Protein AF-A0A948DCI9-F1 (afdb_monomer)

Mean predicted aligned error: 12.14 Å

pLDDT: mean 86.59, std 13.11, range [45.22, 97.94]

Foldseek 3Di:
DDPVVVVVVVVVVVVVVVVVVVPPPPPDPWDWAFQVRQLVVLLVVVVVVVDDSVVSNVVSNVQLVVQQVVLVVLLVVLVVLLVVLVVLLVPPDPPQPLSVVLVVLSVVLVVLSVVLNPDRSRGFWTWDDDPDPDRIHIHGHPVNVVSSVSSVVSSVSSVCSVPPPRDVVSDPPDDCCVPVVVVVVVVVLVVLVVVLVVLQVVLVVQCVVCPPPPVSNVVSVVSNVVSVVSVVVSVVVVVVVCVVVVPPPVVPD

Radius of gyration: 27.31 Å; Cα contacts (8 Å, |Δi|>4): 177; chains: 1; bounding box: 64×35×67 Å

Solvent-accessible surface area (backbone atoms only — not comparable to full-atom values): 13967 Å² total; per-residue (Å²): 136,57,75,71,56,54,56,54,50,52,54,54,52,54,52,50,54,54,50,57,58,65,69,73,56,86,80,71,88,82,62,76,19,40,54,69,52,36,32,54,50,47,25,52,55,35,42,77,74,69,43,54,75,63,64,23,42,57,52,24,51,51,45,47,52,52,40,36,52,50,48,53,48,49,49,51,53,52,50,56,52,48,54,54,48,50,52,56,52,66,67,43,58,89,85,42,76,61,39,58,58,29,50,56,32,42,57,54,17,48,55,31,43,52,55,40,63,68,56,58,52,56,55,30,27,26,74,50,73,58,94,83,83,58,76,68,45,56,42,72,21,74,66,54,54,53,33,48,51,51,22,53,52,30,46,50,52,24,51,48,52,73,70,47,76,76,58,97,80,69,64,71,93,58,63,62,68,73,64,46,50,60,54,54,50,54,52,51,50,55,55,49,52,52,52,44,51,52,47,45,52,53,24,52,54,44,44,67,70,25,73,96,36,70,69,48,38,52,51,20,52,50,49,44,51,53,40,52,52,53,50,50,51,53,51,51,53,50,51,50,52,48,53,61,67,70,47,65,71,77,79,81,113

Structure (mmCIF, N/CA/C/O backbone):
data_AF-A0A948DCI9-F1
#
_entry.id   AF-A0A948DCI9-F1
#
loop_
_atom_site.group_PDB
_atom_site.id
_atom_site.type_symbol
_atom_site.label_atom_id
_atom_site.label_alt_id
_atom_site.label_comp_id
_atom_site.label_asym_id
_atom_site.label_entity_id
_atom_site.label_seq_id
_atom_site.pdbx_PDB_ins_code
_atom_site.Cartn_x
_atom_site.Cartn_y
_atom_site.Cartn_z
_atom_site.occupancy
_atom_site.B_iso_or_equiv
_atom_site.auth_seq_id
_atom_site.auth_comp_id
_atom_site.auth_asym_id
_atom_site.auth_atom_id
_atom_site.pdbx_PDB_model_num
ATOM 1 N N . MET A 1 1 ? 18.498 16.560 21.655 1.00 59.44 1 MET A N 1
ATOM 2 C CA . MET A 1 1 ? 17.812 16.903 20.391 1.00 59.44 1 MET A CA 1
ATOM 3 C C . MET A 1 1 ? 16.322 16.969 20.686 1.00 59.44 1 MET A C 1
ATOM 5 O O . MET A 1 1 ? 15.816 16.040 21.300 1.00 59.44 1 MET A O 1
ATOM 9 N N . THR A 1 2 ? 15.643 18.079 20.396 1.00 87.75 2 THR A N 1
ATOM 10 C CA . THR A 1 2 ? 14.227 18.251 20.780 1.00 87.75 2 THR A CA 1
ATOM 11 C C . THR A 1 2 ? 13.288 17.743 19.681 1.00 87.75 2 THR A C 1
ATOM 13 O O . THR A 1 2 ? 13.638 17.778 18.502 1.00 87.75 2 THR A O 1
ATOM 16 N N . ILE A 1 3 ? 12.071 17.314 20.039 1.00 69.25 3 ILE A N 1
ATOM 17 C CA . ILE A 1 3 ? 11.038 16.828 19.092 1.00 69.25 3 ILE A CA 1
ATOM 18 C C . ILE A 1 3 ? 10.786 17.845 17.960 1.00 69.25 3 ILE A C 1
ATOM 20 O O . ILE A 1 3 ? 10.576 17.482 16.803 1.00 69.25 3 ILE A O 1
ATOM 24 N N . LYS A 1 4 ? 10.897 19.142 18.270 1.00 76.38 4 LYS A N 1
ATOM 25 C CA . LYS A 1 4 ? 10.739 20.238 17.306 1.00 76.38 4 LYS A CA 1
ATOM 26 C C . LYS A 1 4 ? 11.838 20.258 16.230 1.00 76.38 4 LYS A C 1
ATOM 28 O O . LYS A 1 4 ? 11.554 20.606 15.088 1.00 76.38 4 LYS A O 1
ATOM 33 N N . GLN A 1 5 ? 13.068 19.863 16.570 1.00 71.88 5 GLN A N 1
ATOM 34 C CA . GLN A 1 5 ? 14.190 19.798 15.624 1.00 71.88 5 GLN A CA 1
ATOM 35 C C . GLN A 1 5 ? 14.062 18.613 14.661 1.00 71.88 5 GLN A C 1
ATOM 37 O O . GLN A 1 5 ? 14.343 18.767 13.476 1.00 71.88 5 GLN A O 1
ATOM 42 N N . ILE A 1 6 ? 13.575 17.465 15.143 1.00 71.50 6 ILE A N 1
ATOM 43 C CA . ILE A 1 6 ? 13.370 16.260 14.322 1.00 71.50 6 ILE A CA 1
ATOM 44 C C . ILE A 1 6 ? 12.279 16.502 13.269 1.00 71.50 6 ILE A C 1
ATOM 46 O O . ILE A 1 6 ? 12.474 16.205 12.094 1.00 71.50 6 ILE A O 1
ATOM 50 N N . ASN A 1 7 ? 11.164 17.127 13.658 1.00 79.75 7 ASN A N 1
ATOM 51 C CA . ASN A 1 7 ? 10.056 17.402 12.739 1.00 79.75 7 ASN A CA 1
ATOM 52 C C . ASN A 1 7 ? 10.439 18.433 11.653 1.00 79.75 7 ASN A C 1
ATOM 54 O O . ASN A 1 7 ? 10.074 18.302 10.487 1.00 79.75 7 ASN A O 1
ATOM 58 N N . HIS A 1 8 ? 11.245 19.441 12.008 1.00 84.06 8 HIS A N 1
ATOM 59 C CA . HIS A 1 8 ? 11.760 20.406 11.033 1.00 84.06 8 HIS A CA 1
ATOM 60 C C . HIS A 1 8 ? 12.748 19.767 10.041 1.00 84.06 8 HIS A C 1
ATOM 62 O O . HIS A 1 8 ? 12.732 20.099 8.856 1.00 84.06 8 HIS A O 1
ATOM 68 N N . TRP A 1 9 ? 13.579 18.834 10.511 1.00 88.75 9 TRP A N 1
ATOM 69 C CA . TRP A 1 9 ? 14.521 18.098 9.667 1.00 88.75 9 TRP A CA 1
ATOM 70 C C . TRP A 1 9 ? 13.803 17.149 8.691 1.00 88.75 9 TRP A C 1
ATOM 72 O O . TRP A 1 9 ? 14.089 17.183 7.496 1.00 88.75 9 TRP A O 1
ATOM 82 N N . LEU A 1 10 ? 12.791 16.409 9.162 1.00 75.94 10 LEU A N 1
ATOM 83 C CA . LEU A 1 10 ? 11.950 15.537 8.327 1.00 75.94 10 LEU A CA 1
ATOM 84 C C . LEU A 1 10 ? 11.237 16.302 7.206 1.00 75.94 10 LEU A C 1
ATOM 86 O O . LEU A 1 10 ? 11.272 15.875 6.055 1.00 75.94 10 LEU A O 1
ATOM 90 N N . LYS A 1 11 ? 10.651 17.469 7.511 1.00 86.31 11 LYS A N 1
ATOM 91 C CA . LYS A 1 11 ? 9.987 18.304 6.495 1.00 86.31 11 LYS A CA 1
ATOM 92 C C . LYS A 1 11 ? 10.944 18.773 5.399 1.00 86.31 11 LYS A C 1
ATOM 94 O O . LYS A 1 11 ? 10.564 18.801 4.235 1.00 86.31 11 LYS A O 1
ATOM 99 N N . ARG A 1 12 ? 12.187 19.119 5.752 1.00 80.50 12 ARG A N 1
ATOM 100 C CA . ARG A 1 12 ? 13.194 19.552 4.772 1.00 80.50 12 ARG A CA 1
ATOM 101 C C . ARG A 1 12 ? 13.674 18.409 3.881 1.00 80.50 12 ARG A C 1
ATOM 103 O O . ARG A 1 12 ? 13.880 18.649 2.697 1.00 80.50 12 ARG A O 1
ATOM 110 N N . MET A 1 13 ? 13.811 17.193 4.415 1.00 80.75 13 MET A N 1
ATOM 111 C CA . MET A 1 13 ? 14.145 16.024 3.594 1.00 80.75 13 MET A CA 1
ATOM 112 C C . MET A 1 13 ? 13.018 15.665 2.623 1.00 80.75 13 MET A C 1
ATOM 114 O O . MET A 1 13 ? 13.285 15.515 1.437 1.00 80.75 13 MET A O 1
ATOM 118 N N . LEU A 1 14 ? 11.765 15.617 3.087 1.00 74.12 14 LEU A N 1
ATOM 119 C CA . LEU A 1 14 ? 10.607 15.337 2.227 1.00 74.12 14 LEU A CA 1
ATOM 120 C C . LEU A 1 14 ? 10.459 16.363 1.092 1.00 74.12 14 LEU A C 1
ATOM 122 O O . LEU A 1 14 ? 10.299 15.973 -0.059 1.00 74.12 14 LEU A O 1
ATOM 126 N N . SER A 1 15 ? 10.594 17.666 1.373 1.00 75.06 15 SER A N 1
ATOM 127 C CA . SER A 1 15 ? 10.543 18.688 0.315 1.00 75.06 15 SER A CA 1
ATOM 128 C C . SER A 1 15 ? 11.711 18.602 -0.670 1.00 75.06 15 SER A C 1
ATOM 130 O O . SER A 1 15 ? 11.519 18.901 -1.843 1.00 75.06 15 SER A O 1
ATOM 132 N N . ALA A 1 16 ? 12.905 18.203 -0.220 1.00 69.19 16 ALA A N 1
ATOM 133 C CA . ALA A 1 16 ? 14.059 18.040 -1.102 1.00 69.19 16 ALA A CA 1
ATOM 134 C C . ALA A 1 16 ? 13.897 16.836 -2.038 1.00 69.19 16 ALA A C 1
ATOM 136 O O . ALA A 1 16 ? 14.208 16.956 -3.218 1.00 69.19 16 ALA A O 1
ATOM 137 N N . VAL A 1 17 ? 13.362 15.716 -1.540 1.00 69.75 17 VAL A N 1
ATOM 138 C CA . VAL A 1 17 ? 13.064 14.537 -2.368 1.00 69.75 17 VAL A CA 1
ATOM 139 C C . VAL A 1 17 ? 12.039 14.897 -3.446 1.00 69.75 17 VAL A C 1
ATOM 141 O O . VAL A 1 17 ? 12.313 14.690 -4.619 1.00 69.75 17 VAL A O 1
ATOM 144 N N . ILE A 1 18 ? 10.938 15.563 -3.078 1.00 71.00 18 ILE A N 1
ATOM 145 C CA . ILE A 1 18 ? 9.884 15.975 -4.024 1.00 71.00 18 ILE A CA 1
ATOM 146 C C . ILE A 1 18 ? 10.408 16.967 -5.084 1.00 71.00 18 ILE A C 1
ATOM 148 O O . ILE A 1 18 ? 10.061 16.864 -6.258 1.00 71.00 18 ILE A O 1
ATOM 152 N N . LEU A 1 19 ? 11.269 17.919 -4.702 1.00 52.50 19 LEU A N 1
ATOM 153 C CA . LEU A 1 19 ? 11.852 18.891 -5.641 1.00 52.50 19 LEU A CA 1
ATOM 154 C C . LEU A 1 19 ? 12.853 18.259 -6.613 1.00 52.50 19 LEU A C 1
ATOM 156 O O . LEU A 1 19 ? 12.900 18.663 -7.772 1.00 52.50 19 LEU A O 1
ATOM 160 N N . VAL A 1 20 ? 13.642 17.280 -6.166 1.00 51.25 20 VAL A N 1
ATOM 161 C CA . VAL A 1 20 ? 14.571 16.557 -7.047 1.00 51.25 20 VAL A CA 1
ATOM 162 C C . VAL A 1 20 ? 13.799 15.689 -8.043 1.00 51.25 20 VAL A C 1
ATOM 164 O O . VAL A 1 20 ? 14.158 15.671 -9.218 1.00 51.25 20 VAL A O 1
ATOM 167 N N . SER A 1 21 ? 12.695 15.067 -7.617 1.00 51.19 21 SER A N 1
ATOM 168 C CA . SER A 1 21 ? 11.789 14.333 -8.508 1.00 51.19 21 SER A CA 1
ATOM 169 C C . SER A 1 21 ? 11.159 15.237 -9.575 1.00 51.19 21 SER A C 1
ATOM 171 O O . SER A 1 21 ? 11.110 14.865 -10.738 1.00 51.19 21 SER A O 1
ATOM 173 N N . LEU A 1 22 ? 10.732 16.455 -9.222 1.00 47.62 22 LEU A N 1
ATOM 174 C CA . LEU A 1 22 ? 10.017 17.353 -10.145 1.00 47.62 22 LEU A CA 1
ATOM 175 C C . LEU A 1 22 ? 10.912 18.090 -11.158 1.00 47.62 22 LEU A C 1
ATOM 177 O O . LEU A 1 22 ? 10.418 18.526 -12.195 1.00 47.62 22 LEU A O 1
ATOM 181 N N . VAL A 1 23 ? 12.209 18.265 -10.879 1.00 46.97 23 VAL A N 1
ATOM 182 C CA . VAL A 1 23 ? 13.110 19.068 -11.735 1.00 46.97 23 VAL A CA 1
ATOM 183 C C . VAL A 1 23 ? 13.807 18.236 -12.822 1.00 46.97 23 VAL A C 1
ATOM 185 O O . VAL A 1 23 ? 14.225 18.799 -13.831 1.00 46.97 23 VAL A O 1
ATOM 188 N N . ILE A 1 24 ? 13.906 16.912 -12.667 1.00 47.56 24 ILE A N 1
ATOM 189 C CA . ILE A 1 24 ? 14.580 16.036 -13.647 1.00 47.56 24 ILE A CA 1
ATOM 190 C C . ILE A 1 24 ? 13.629 15.568 -14.768 1.00 47.56 24 ILE A C 1
ATOM 192 O O . ILE A 1 24 ? 14.083 15.257 -15.864 1.00 47.56 24 ILE A O 1
ATOM 196 N N . ILE A 1 25 ? 12.314 15.577 -14.540 1.00 49.28 25 ILE A N 1
ATOM 197 C CA . ILE A 1 25 ? 11.335 14.916 -15.420 1.00 49.28 25 ILE A CA 1
ATOM 198 C C . ILE A 1 25 ? 10.868 15.725 -16.663 1.00 49.28 25 ILE A C 1
ATOM 200 O O . ILE A 1 25 ? 10.509 15.094 -17.657 1.00 49.28 25 ILE A O 1
ATOM 204 N N . PRO A 1 26 ? 10.884 17.075 -16.752 1.00 48.12 26 PRO A N 1
ATOM 205 C CA . PRO A 1 26 ? 10.028 17.743 -17.734 1.00 48.12 26 PRO A CA 1
ATOM 206 C C . PRO A 1 26 ? 10.698 17.994 -19.097 1.00 48.12 26 PRO A C 1
ATOM 208 O O . PRO A 1 26 ? 10.627 19.117 -19.580 1.00 48.12 26 PRO A O 1
ATOM 211 N N . TYR A 1 27 ? 11.339 16.998 -19.726 1.00 45.25 27 TYR A N 1
ATOM 212 C CA . TYR A 1 27 ? 11.754 17.082 -21.147 1.00 45.25 27 TYR A CA 1
ATOM 213 C C . TYR A 1 27 ? 11.799 15.737 -21.900 1.00 45.25 27 TYR A C 1
ATOM 215 O O . TYR A 1 27 ? 12.416 15.661 -22.962 1.00 45.25 27 TYR A O 1
ATOM 223 N N . MET A 1 28 ? 11.138 14.681 -21.417 1.00 47.34 28 MET A N 1
ATOM 224 C CA . MET A 1 28 ? 10.909 13.489 -22.243 1.00 47.34 28 MET A CA 1
ATOM 225 C C . MET A 1 28 ? 9.550 13.628 -22.929 1.00 47.34 28 MET A C 1
ATOM 227 O O . MET A 1 28 ? 8.520 13.724 -22.273 1.00 47.34 28 MET A O 1
ATOM 231 N N . GLN A 1 29 ? 9.546 13.727 -24.261 1.00 47.59 29 GLN A N 1
ATOM 232 C CA . GLN A 1 29 ? 8.316 13.535 -25.028 1.00 47.59 29 GLN A CA 1
ATOM 233 C C . GLN A 1 29 ? 7.991 12.041 -24.983 1.00 47.59 29 GLN A C 1
ATOM 235 O O . GLN A 1 29 ? 8.565 11.263 -25.741 1.00 47.59 29 GLN A O 1
ATOM 240 N N . VAL A 1 30 ? 7.128 11.679 -24.036 1.00 52.56 30 VAL A N 1
ATOM 241 C CA . VAL A 1 30 ? 6.615 10.326 -23.805 1.00 52.56 30 VAL A CA 1
ATOM 242 C C . VAL A 1 30 ? 5.639 9.983 -24.924 1.00 52.56 30 VAL A C 1
ATOM 244 O O . VAL A 1 30 ? 4.712 10.741 -25.220 1.00 52.56 30 VAL A O 1
ATOM 247 N N . PHE A 1 31 ? 5.868 8.855 -25.579 1.00 58.75 31 PHE A N 1
ATOM 248 C CA . PHE A 1 31 ? 4.954 8.287 -26.560 1.00 58.75 31 PHE A CA 1
ATOM 249 C C . PHE A 1 31 ? 4.577 6.903 -26.036 1.00 58.75 31 PHE A C 1
ATOM 251 O O . PHE A 1 31 ? 5.467 6.118 -25.746 1.00 58.75 31 PHE A O 1
ATOM 258 N N . ALA A 1 32 ? 3.286 6.607 -25.901 1.00 65.94 32 ALA A N 1
ATOM 259 C CA . ALA A 1 32 ? 2.849 5.267 -25.520 1.00 65.94 32 ALA A CA 1
ATOM 260 C C . ALA A 1 32 ? 3.136 4.279 -26.662 1.00 65.94 32 ALA A C 1
ATOM 262 O O . ALA A 1 32 ? 2.848 4.582 -27.829 1.00 65.94 32 ALA A O 1
ATOM 263 N N . PHE A 1 33 ? 3.695 3.116 -26.329 1.00 76.25 33 PHE A N 1
ATOM 264 C CA . PHE A 1 33 ? 3.931 2.019 -27.262 1.00 76.25 33 PHE A CA 1
ATOM 265 C C . PHE A 1 33 ? 3.153 0.777 -26.848 1.00 76.25 33 PHE A C 1
ATOM 267 O O . PHE A 1 33 ? 2.961 0.505 -25.665 1.00 76.25 33 PHE A O 1
ATOM 274 N N . ASP A 1 34 ? 2.747 0.010 -27.856 1.00 87.38 34 ASP A N 1
ATOM 275 C CA . ASP A 1 34 ? 2.407 -1.390 -27.657 1.00 87.38 34 ASP A CA 1
ATOM 276 C C . ASP A 1 34 ? 3.674 -2.216 -27.368 1.00 87.38 34 ASP A C 1
ATOM 278 O O . ASP A 1 34 ? 4.805 -1.761 -27.581 1.00 87.38 34 ASP A O 1
ATOM 282 N N . ARG A 1 35 ? 3.483 -3.448 -26.889 1.00 92.25 35 ARG A N 1
ATOM 283 C CA . ARG A 1 35 ? 4.546 -4.422 -26.603 1.00 92.25 35 ARG A CA 1
ATOM 284 C C . ARG A 1 35 ? 5.588 -4.505 -27.721 1.00 92.25 35 ARG A C 1
ATOM 286 O O . ARG A 1 35 ? 6.781 -4.332 -27.473 1.00 92.25 35 ARG A O 1
ATOM 293 N N . ASP A 1 36 ? 5.145 -4.701 -28.962 1.00 92.62 36 ASP A N 1
ATOM 294 C CA . ASP A 1 36 ? 6.034 -4.818 -30.124 1.00 92.62 36 ASP A CA 1
ATOM 295 C C . ASP A 1 36 ? 6.800 -3.511 -30.399 1.00 92.62 36 ASP A C 1
ATOM 297 O O . ASP A 1 36 ? 7.994 -3.530 -30.725 1.00 92.62 36 ASP A O 1
ATOM 301 N N . GLY A 1 37 ? 6.147 -2.359 -30.234 1.00 89.56 37 GLY A N 1
ATOM 302 C CA . GLY A 1 37 ? 6.751 -1.039 -30.361 1.00 89.56 37 GLY A CA 1
ATOM 303 C C . GLY A 1 37 ? 7.815 -0.767 -29.298 1.00 89.56 37 GLY A C 1
ATOM 304 O O . GLY A 1 37 ? 8.893 -0.260 -29.635 1.00 89.56 37 GLY A O 1
ATOM 305 N N . ALA A 1 38 ? 7.557 -1.149 -28.044 1.00 88.94 38 ALA A N 1
ATOM 306 C CA . ALA A 1 38 ? 8.508 -1.036 -26.941 1.00 88.94 38 ALA A CA 1
ATOM 307 C C . ALA A 1 38 ? 9.743 -1.921 -27.183 1.00 88.94 38 ALA A C 1
ATOM 309 O O . ALA A 1 38 ? 10.874 -1.422 -27.145 1.00 88.94 38 ALA A O 1
ATOM 310 N N . ILE A 1 39 ? 9.538 -3.193 -27.557 1.00 92.69 39 ILE A N 1
ATOM 311 C CA . ILE A 1 39 ? 10.621 -4.126 -27.915 1.00 92.69 39 ILE A CA 1
ATOM 312 C C . ILE A 1 39 ? 11.452 -3.554 -29.069 1.00 92.69 39 ILE A C 1
ATOM 314 O O . ILE A 1 39 ? 12.681 -3.480 -28.983 1.00 92.69 39 ILE A O 1
ATOM 318 N N . SER A 1 40 ? 10.801 -3.101 -30.147 1.00 93.31 40 SER A N 1
ATOM 319 C CA . SER A 1 40 ? 11.497 -2.581 -31.327 1.00 93.31 40 SER A CA 1
ATOM 320 C C . SER A 1 40 ? 12.347 -1.350 -31.007 1.00 93.31 40 SER A C 1
ATOM 322 O O . SER A 1 40 ? 13.459 -1.223 -31.528 1.00 93.31 40 SER A O 1
ATOM 324 N N . ARG A 1 41 ? 11.849 -0.430 -30.174 1.00 89.75 41 ARG A N 1
ATOM 325 C CA . ARG A 1 41 ? 12.598 0.771 -29.778 1.00 89.75 41 ARG A CA 1
ATOM 326 C C . ARG A 1 41 ? 13.764 0.446 -28.868 1.00 89.75 41 ARG A C 1
ATOM 328 O O . ARG A 1 41 ? 14.862 0.959 -29.084 1.00 89.75 41 ARG A O 1
ATOM 335 N N . MET A 1 42 ? 13.549 -0.415 -27.880 1.00 92.50 42 MET A N 1
ATOM 336 C CA . MET A 1 42 ? 14.612 -0.802 -26.966 1.00 92.50 42 MET A CA 1
ATOM 337 C C . MET A 1 42 ? 15.728 -1.553 -27.693 1.00 92.50 42 MET A C 1
ATOM 339 O O . MET A 1 42 ? 16.901 -1.218 -27.527 1.00 92.50 42 MET A O 1
ATOM 343 N N . LYS A 1 43 ? 15.367 -2.475 -28.592 1.00 94.50 43 LYS A N 1
ATOM 344 C CA . LYS A 1 43 ? 16.313 -3.154 -29.482 1.00 94.50 43 LYS A CA 1
ATOM 345 C C . LYS A 1 43 ? 17.138 -2.159 -30.301 1.00 94.50 43 LYS A C 1
ATOM 347 O O . LYS A 1 43 ? 18.356 -2.309 -30.373 1.00 94.50 43 LYS A O 1
ATOM 352 N N . SER A 1 44 ? 16.503 -1.134 -30.880 1.00 92.12 44 SER A N 1
ATOM 353 C CA . SER A 1 44 ? 17.206 -0.079 -31.628 1.00 92.12 44 SER A CA 1
ATOM 354 C C . SER A 1 44 ? 18.238 0.643 -30.756 1.00 92.12 44 SER A C 1
ATOM 356 O O . SER A 1 44 ? 19.395 0.758 -31.152 1.00 92.12 44 SER A O 1
ATOM 358 N N . HIS A 1 45 ? 17.861 1.065 -29.543 1.00 89.38 45 HIS A N 1
ATOM 359 C CA . HIS A 1 45 ? 18.788 1.728 -28.618 1.00 89.38 45 HIS A CA 1
ATOM 360 C C . HIS A 1 45 ? 19.957 0.825 -28.196 1.00 89.38 45 HIS A C 1
ATOM 362 O O . HIS A 1 45 ? 21.096 1.278 -28.129 1.00 89.38 45 HIS A O 1
ATOM 368 N N . LEU A 1 46 ? 19.716 -0.460 -27.933 1.00 91.69 46 LEU A N 1
ATOM 369 C CA . LEU A 1 46 ? 20.779 -1.399 -27.553 1.00 91.69 46 LEU A CA 1
ATOM 370 C C . LEU A 1 46 ? 21.768 -1.641 -28.700 1.00 91.69 46 LEU A C 1
ATOM 372 O O . LEU A 1 46 ? 22.979 -1.695 -28.479 1.00 91.69 46 LEU A O 1
ATOM 376 N N . GLN A 1 47 ? 21.273 -1.718 -29.935 1.00 93.19 47 GLN A N 1
ATOM 377 C CA . GLN A 1 47 ? 22.122 -1.820 -31.123 1.00 93.19 47 GLN A CA 1
ATOM 378 C C . GLN A 1 47 ? 22.981 -0.564 -31.328 1.00 93.19 47 GLN A C 1
ATOM 380 O O . GLN A 1 47 ? 24.151 -0.681 -31.692 1.00 93.19 47 GLN A O 1
ATOM 385 N N . GLU A 1 48 ? 22.456 0.630 -31.033 1.00 91.00 48 GLU A N 1
ATOM 386 C CA . GLU A 1 48 ? 23.243 1.876 -31.026 1.00 91.00 48 GLU A CA 1
ATOM 387 C C . GLU A 1 48 ? 24.361 1.862 -29.969 1.00 91.00 48 GLU A C 1
ATOM 389 O O . GLU A 1 48 ? 25.425 2.446 -30.181 1.00 91.00 48 GLU A O 1
ATOM 394 N N . LEU A 1 49 ? 24.160 1.137 -28.864 1.00 90.62 49 LEU A N 1
ATOM 395 C CA . LEU A 1 49 ? 25.175 0.885 -27.835 1.00 90.62 49 LEU A CA 1
ATOM 396 C C . LEU A 1 49 ? 26.151 -0.251 -28.201 1.00 90.62 49 LEU A C 1
ATOM 398 O O . LEU A 1 49 ? 27.046 -0.564 -27.415 1.00 90.62 49 LEU A O 1
ATOM 402 N N . GLY A 1 50 ? 26.014 -0.853 -29.386 1.00 94.06 50 GLY A N 1
ATOM 403 C CA . GLY A 1 50 ? 26.918 -1.878 -29.910 1.00 94.06 50 GLY A CA 1
ATOM 404 C C . GLY A 1 50 ? 26.586 -3.314 -29.501 1.00 94.06 50 GLY A C 1
ATOM 405 O O . GLY A 1 50 ? 27.446 -4.184 -29.639 1.00 94.06 50 GLY A O 1
ATOM 406 N N . TRP A 1 51 ? 25.379 -3.573 -28.993 1.00 95.50 51 TRP A N 1
ATOM 407 C CA . TRP A 1 51 ? 24.926 -4.933 -28.689 1.00 95.50 51 TRP A CA 1
ATOM 408 C C . TRP A 1 51 ? 24.625 -5.727 -29.965 1.00 95.50 51 TRP A C 1
ATOM 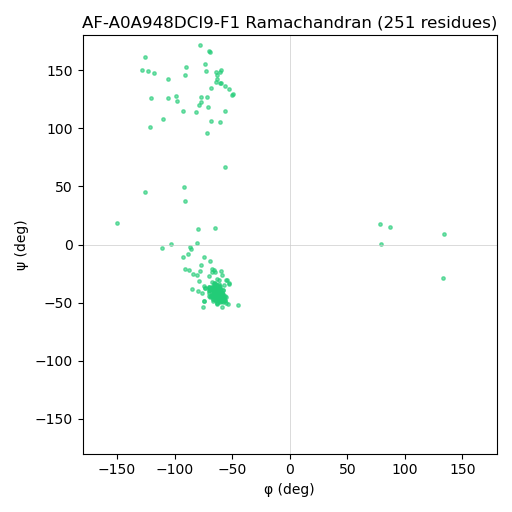410 O O . TRP A 1 51 ? 24.188 -5.162 -30.973 1.00 95.50 51 TRP A O 1
ATOM 420 N N . ASP A 1 52 ? 24.831 -7.048 -29.913 1.00 96.56 52 ASP A N 1
ATOM 421 C CA . ASP A 1 52 ? 24.412 -7.938 -30.997 1.00 96.56 52 ASP A CA 1
ATOM 422 C C . ASP A 1 52 ? 22.884 -7.939 -31.143 1.00 96.56 52 ASP A C 1
ATOM 424 O O . ASP A 1 52 ? 22.139 -7.772 -30.179 1.00 96.56 52 ASP A O 1
ATOM 428 N N . SER A 1 53 ? 22.404 -8.126 -32.373 1.00 93.44 53 SER A N 1
ATOM 429 C CA . SER A 1 53 ? 20.976 -8.063 -32.676 1.00 93.44 53 SER A CA 1
ATOM 430 C C . SER A 1 53 ? 20.120 -9.109 -31.957 1.00 93.44 53 SER A C 1
ATOM 432 O O . SER A 1 53 ? 18.951 -8.811 -31.706 1.00 93.44 53 SER A O 1
ATOM 434 N N . GLY A 1 54 ? 20.675 -10.292 -31.661 1.00 94.94 54 GLY A N 1
ATOM 435 C CA . GLY A 1 54 ? 20.002 -11.345 -30.901 1.00 94.94 54 GLY A CA 1
ATOM 436 C C . GLY A 1 54 ? 19.954 -11.002 -29.418 1.00 94.94 54 GLY A C 1
ATOM 437 O O . GLY A 1 54 ? 18.870 -10.882 -28.859 1.00 94.94 54 GLY A O 1
ATOM 438 N N . ASP A 1 55 ? 21.111 -10.705 -28.822 1.00 94.50 55 ASP A N 1
ATOM 439 C CA . ASP A 1 55 ? 21.216 -10.342 -27.400 1.00 94.50 55 ASP A CA 1
ATOM 440 C C . ASP A 1 55 ? 20.364 -9.106 -27.052 1.00 94.50 55 ASP A C 1
ATOM 442 O O . ASP A 1 55 ? 19.720 -9.054 -26.005 1.00 94.50 55 ASP A O 1
ATOM 446 N N . ALA A 1 56 ? 20.326 -8.110 -27.945 1.00 92.31 56 ALA A N 1
ATOM 447 C CA . ALA A 1 56 ? 19.495 -6.918 -27.788 1.00 92.31 56 ALA A CA 1
ATOM 448 C C . ALA A 1 56 ? 17.993 -7.233 -27.825 1.00 92.31 56 ALA A C 1
ATOM 450 O O . ALA A 1 56 ? 17.216 -6.556 -27.159 1.00 92.31 56 ALA A O 1
ATOM 451 N N . GLN A 1 57 ? 17.580 -8.226 -28.618 1.00 94.75 57 GLN A N 1
ATOM 452 C CA . GLN A 1 57 ? 16.186 -8.651 -28.693 1.00 94.75 57 GLN A CA 1
ATOM 453 C C . GLN A 1 57 ? 15.782 -9.442 -27.448 1.00 94.75 57 GLN A C 1
ATOM 455 O O . GLN A 1 57 ? 14.777 -9.097 -26.837 1.00 94.75 57 GLN A O 1
ATOM 460 N N . ASP A 1 58 ? 16.583 -10.425 -27.038 1.00 95.50 58 ASP A N 1
ATOM 461 C CA . ASP A 1 58 ? 16.299 -11.253 -25.860 1.00 95.50 58 ASP A CA 1
ATOM 462 C C . ASP A 1 58 ? 16.220 -10.397 -24.585 1.00 95.50 58 ASP A C 1
ATOM 464 O O . ASP A 1 58 ? 15.316 -10.562 -23.760 1.00 95.50 58 ASP A O 1
ATOM 468 N N . TYR A 1 59 ? 17.137 -9.432 -24.439 1.00 93.88 59 TYR A N 1
ATOM 469 C CA . TYR A 1 59 ? 17.077 -8.459 -23.349 1.00 93.88 59 TYR A CA 1
ATOM 470 C C . TYR A 1 59 ? 15.820 -7.591 -23.444 1.00 93.88 59 TYR A C 1
ATOM 472 O O . TYR A 1 59 ? 15.165 -7.350 -22.431 1.00 93.88 59 TYR A O 1
ATOM 480 N N . ALA A 1 60 ? 15.472 -7.138 -24.655 1.00 93.06 60 ALA A N 1
ATOM 481 C CA . ALA A 1 60 ? 14.316 -6.281 -24.847 1.00 93.06 60 ALA A CA 1
ATOM 482 C C . ALA A 1 60 ? 12.996 -6.961 -24.472 1.00 93.06 60 ALA A C 1
ATOM 484 O O . ALA A 1 60 ? 12.195 -6.378 -23.748 1.00 93.06 60 ALA A O 1
ATOM 485 N N . GLU A 1 61 ? 12.807 -8.198 -24.928 1.00 94.62 61 GLU A N 1
ATOM 486 C CA . GLU A 1 61 ? 11.647 -9.027 -24.597 1.00 94.62 61 GLU A CA 1
ATOM 487 C C . GLU A 1 61 ? 11.572 -9.294 -23.090 1.00 94.62 61 GLU A C 1
ATOM 489 O O . GLU A 1 61 ? 10.528 -9.074 -22.483 1.00 94.62 61 GLU A O 1
ATOM 494 N N . THR A 1 62 ? 12.693 -9.674 -22.464 1.00 95.50 62 THR A N 1
ATOM 495 C CA . THR A 1 62 ? 12.741 -9.965 -21.021 1.00 95.50 62 THR A CA 1
ATOM 496 C C . THR A 1 62 ? 12.337 -8.761 -20.172 1.00 95.50 62 THR A C 1
ATOM 498 O O . THR A 1 62 ? 11.576 -8.900 -19.218 1.00 95.50 62 THR A O 1
ATOM 501 N N . GLU A 1 63 ? 12.859 -7.577 -20.484 1.00 94.44 63 GLU A N 1
ATOM 502 C CA . GLU A 1 63 ? 12.565 -6.368 -19.711 1.00 94.44 63 GLU A CA 1
ATOM 503 C C . GLU A 1 63 ? 11.115 -5.906 -19.916 1.00 94.44 63 GLU A C 1
ATOM 505 O O . GLU A 1 63 ? 10.456 -5.535 -18.949 1.00 94.44 63 GLU A O 1
ATOM 510 N N . VAL A 1 64 ? 10.587 -5.989 -21.144 1.00 94.62 64 VAL A N 1
ATOM 511 C CA . VAL A 1 64 ? 9.171 -5.700 -21.422 1.00 94.62 64 VAL A CA 1
ATOM 512 C C . VAL A 1 64 ? 8.252 -6.652 -20.653 1.00 94.62 64 VAL A C 1
ATOM 514 O O . VAL A 1 64 ? 7.334 -6.190 -19.978 1.00 94.62 64 VAL A O 1
ATOM 517 N N . ASP A 1 65 ? 8.525 -7.957 -20.692 1.00 95.06 65 ASP A N 1
ATOM 518 C CA . ASP A 1 65 ? 7.721 -8.965 -19.995 1.00 95.06 65 ASP A CA 1
ATOM 519 C C . ASP A 1 65 ? 7.780 -8.783 -18.466 1.00 95.06 65 ASP A C 1
ATOM 521 O O . ASP A 1 65 ? 6.757 -8.902 -17.788 1.00 95.06 65 ASP A O 1
ATOM 525 N N . ASN A 1 66 ? 8.945 -8.426 -17.909 1.00 94.88 66 ASN A N 1
ATOM 526 C CA . ASN A 1 66 ? 9.072 -8.092 -16.487 1.00 94.88 66 ASN A CA 1
ATOM 527 C C . ASN A 1 66 ? 8.212 -6.875 -16.111 1.00 94.88 66 ASN A C 1
ATOM 529 O O . ASN A 1 66 ? 7.543 -6.895 -15.076 1.00 94.88 66 ASN A O 1
ATOM 533 N N . THR A 1 67 ? 8.215 -5.822 -16.933 1.00 93.31 67 THR A N 1
ATOM 534 C CA . THR A 1 67 ? 7.419 -4.615 -16.673 1.00 93.31 67 THR A CA 1
ATOM 535 C C . THR A 1 67 ? 5.922 -4.895 -16.776 1.00 93.31 67 THR A C 1
ATOM 537 O O . THR A 1 67 ? 5.177 -4.486 -15.885 1.00 93.31 67 THR A O 1
ATOM 540 N N . ILE A 1 68 ? 5.483 -5.662 -17.778 1.00 94.31 68 ILE A N 1
ATOM 541 C CA . ILE A 1 68 ? 4.094 -6.140 -17.885 1.00 94.31 68 ILE A CA 1
ATOM 542 C C . ILE A 1 68 ? 3.704 -6.916 -16.623 1.00 94.31 68 ILE A C 1
ATOM 544 O O . ILE A 1 68 ? 2.697 -6.598 -15.993 1.00 94.31 68 ILE A O 1
ATOM 548 N N . GLN A 1 69 ? 4.540 -7.861 -16.178 1.00 95.06 69 GLN A N 1
ATOM 549 C CA . GLN A 1 69 ? 4.275 -8.639 -14.967 1.00 95.06 69 GLN A CA 1
ATOM 550 C C . GLN A 1 69 ? 4.165 -7.753 -13.713 1.00 95.06 69 GLN A C 1
ATOM 552 O O . GLN A 1 69 ? 3.341 -8.012 -12.833 1.00 95.06 69 GLN A O 1
ATOM 557 N N . MET A 1 70 ? 4.981 -6.700 -13.606 1.00 93.25 70 MET A N 1
ATOM 558 C CA . MET A 1 70 ? 4.879 -5.729 -12.512 1.00 93.25 70 MET A CA 1
ATOM 559 C C . MET A 1 70 ? 3.562 -4.944 -12.558 1.00 93.25 70 MET A C 1
ATOM 561 O O . MET A 1 70 ? 2.942 -4.737 -11.515 1.00 93.25 70 MET A O 1
ATOM 565 N N . MET A 1 71 ? 3.122 -4.526 -13.747 1.00 94.06 71 MET A N 1
ATOM 566 C CA . MET A 1 71 ? 1.861 -3.803 -13.948 1.00 94.06 71 MET A CA 1
ATOM 567 C C . MET A 1 71 ? 0.644 -4.680 -13.625 1.00 94.06 71 MET A C 1
ATOM 569 O O . MET A 1 71 ? -0.237 -4.245 -12.883 1.00 94.06 71 MET A O 1
ATOM 573 N N . GLU A 1 72 ? 0.626 -5.928 -14.099 1.00 94.81 72 GLU A N 1
ATOM 574 C CA . GLU A 1 72 ? -0.391 -6.925 -13.734 1.00 94.81 72 GLU A CA 1
ATOM 575 C C . GLU A 1 72 ? -0.411 -7.177 -12.219 1.00 94.81 72 GLU A C 1
ATOM 577 O O . GLU A 1 72 ? -1.475 -7.250 -11.601 1.00 94.81 72 GLU A O 1
ATOM 582 N N . GLY A 1 73 ? 0.772 -7.259 -11.599 1.00 94.44 73 GLY A N 1
ATOM 583 C CA . GLY A 1 73 ? 0.920 -7.375 -10.151 1.00 94.44 73 GLY A CA 1
ATOM 584 C C . GLY A 1 73 ? 0.305 -6.194 -9.393 1.00 94.44 73 GLY A C 1
ATOM 585 O O . GLY A 1 73 ? -0.415 -6.412 -8.420 1.00 94.44 73 GLY A O 1
ATOM 586 N N . SER A 1 74 ? 0.528 -4.959 -9.859 1.00 95.31 74 SER A N 1
ATOM 587 C CA . SER A 1 74 ? -0.088 -3.756 -9.274 1.00 95.31 74 SER A CA 1
ATOM 588 C C . SER A 1 74 ? -1.616 -3.762 -9.423 1.00 95.31 74 SER A C 1
ATOM 590 O O . SER A 1 74 ? -2.335 -3.497 -8.456 1.00 95.31 74 SER A O 1
ATOM 592 N N . GLN A 1 75 ? -2.143 -4.147 -10.593 1.00 96.25 75 GLN A N 1
ATOM 593 C CA . GLN A 1 75 ? -3.590 -4.300 -10.798 1.00 96.25 75 GLN A CA 1
ATOM 594 C C . GLN A 1 75 ? -4.211 -5.317 -9.835 1.00 96.25 75 GLN A C 1
ATOM 596 O O . GLN A 1 75 ? -5.268 -5.039 -9.265 1.00 96.25 75 GLN A O 1
ATOM 601 N N . ALA A 1 76 ? -3.553 -6.460 -9.619 1.00 95.38 76 ALA A N 1
ATOM 602 C CA . ALA A 1 76 ? -4.001 -7.470 -8.664 1.00 95.38 76 ALA A CA 1
ATOM 603 C C . ALA A 1 76 ? -3.953 -6.961 -7.211 1.00 95.38 76 ALA A C 1
ATOM 605 O O . ALA A 1 76 ? -4.923 -7.125 -6.476 1.00 95.38 76 ALA A O 1
ATOM 606 N N . GLU A 1 77 ? -2.871 -6.287 -6.804 1.00 95.75 77 GLU A N 1
ATOM 607 C CA . GLU A 1 77 ? -2.740 -5.731 -5.448 1.00 95.75 77 GLU A CA 1
ATOM 608 C C . GLU A 1 77 ? -3.810 -4.667 -5.151 1.00 95.75 77 GLU A C 1
ATOM 610 O O . GLU A 1 77 ? -4.368 -4.621 -4.048 1.00 95.75 77 GLU A O 1
ATOM 615 N N . ILE A 1 78 ? -4.125 -3.814 -6.130 1.00 95.31 78 ILE A N 1
ATOM 616 C CA . ILE A 1 78 ? -5.173 -2.795 -6.000 1.00 95.31 78 ILE A CA 1
ATOM 617 C C . ILE A 1 78 ? -6.563 -3.437 -5.890 1.00 95.31 78 ILE A C 1
ATOM 619 O O . ILE A 1 78 ? -7.370 -2.973 -5.081 1.00 95.31 78 ILE A O 1
ATOM 623 N N . ASP A 1 79 ? -6.836 -4.505 -6.642 1.00 96.31 79 ASP A N 1
ATOM 624 C CA . ASP A 1 79 ? -8.090 -5.266 -6.5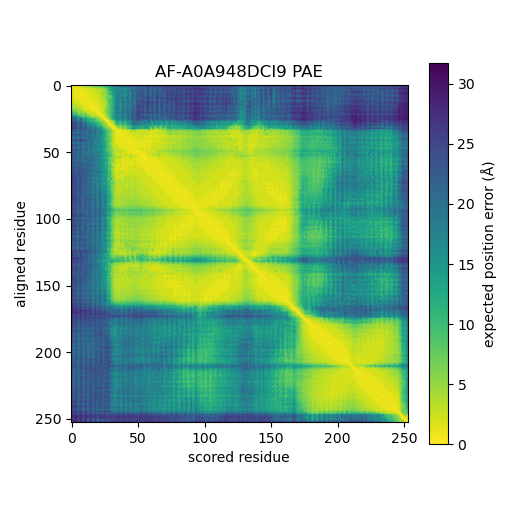56 1.00 96.31 79 ASP A CA 1
ATOM 625 C C . ASP A 1 79 ? -8.255 -5.924 -5.176 1.00 96.31 79 ASP A C 1
ATOM 627 O O . ASP A 1 79 ? -9.250 -5.687 -4.491 1.00 96.31 79 ASP A O 1
ATOM 631 N N . ASP A 1 80 ? -7.227 -6.634 -4.702 1.00 95.00 80 ASP A N 1
ATOM 632 C CA . ASP A 1 80 ? -7.214 -7.263 -3.374 1.00 95.00 80 ASP A CA 1
ATOM 633 C C . ASP A 1 80 ? -7.392 -6.223 -2.249 1.00 95.00 80 ASP A C 1
ATOM 635 O O . ASP A 1 80 ? -8.094 -6.443 -1.254 1.00 95.00 80 ASP A O 1
ATOM 639 N N . THR A 1 81 ? -6.765 -5.051 -2.397 1.00 94.75 81 THR A N 1
ATOM 640 C CA . THR A 1 81 ? -6.896 -3.944 -1.440 1.00 94.75 81 THR A CA 1
ATOM 641 C C . THR A 1 81 ? -8.313 -3.372 -1.432 1.00 94.75 81 THR A C 1
ATOM 643 O O . THR A 1 81 ? -8.833 -3.037 -0.360 1.00 94.75 81 THR A O 1
ATOM 646 N N . TYR A 1 82 ? -8.946 -3.257 -2.602 1.00 96.94 82 TYR A N 1
ATOM 647 C CA . TYR A 1 82 ? -10.333 -2.824 -2.722 1.00 96.94 82 TYR A CA 1
ATOM 648 C C . TYR A 1 82 ? -11.284 -3.810 -2.026 1.00 96.94 82 TYR A C 1
ATOM 650 O O . TYR A 1 82 ? -12.091 -3.377 -1.199 1.00 96.94 82 TYR A O 1
ATOM 658 N N . ASP A 1 83 ? -11.130 -5.114 -2.261 1.00 96.75 83 ASP A N 1
ATOM 659 C CA . ASP A 1 83 ? -11.944 -6.160 -1.626 1.00 96.75 83 ASP A CA 1
ATOM 660 C C . ASP A 1 83 ? -11.829 -6.111 -0.091 1.00 96.75 83 ASP A C 1
ATOM 662 O O . ASP A 1 83 ? -12.828 -6.142 0.638 1.00 96.75 83 ASP A O 1
ATOM 666 N N . ALA A 1 84 ? -10.609 -5.928 0.426 1.00 94.75 84 ALA A N 1
ATOM 667 C CA . ALA A 1 84 ? -10.376 -5.760 1.858 1.00 94.75 84 ALA A CA 1
ATOM 668 C C . ALA A 1 84 ? -11.033 -4.483 2.426 1.00 94.75 84 ALA A C 1
ATOM 670 O O . ALA A 1 84 ? -11.481 -4.458 3.580 1.00 94.75 84 ALA A O 1
ATOM 671 N N . LEU A 1 85 ? -11.091 -3.394 1.651 1.00 96.00 85 LEU A N 1
ATOM 672 C CA . LEU A 1 85 ? -11.800 -2.173 2.046 1.00 96.00 85 LEU A CA 1
ATOM 673 C C . LEU A 1 85 ? -13.315 -2.377 2.046 1.00 96.00 85 LEU A C 1
ATOM 675 O O . LEU A 1 85 ? -13.973 -1.936 2.991 1.00 96.00 85 LEU A O 1
ATOM 679 N N . GLU A 1 86 ? -13.859 -3.062 1.046 1.00 97.75 86 GLU A N 1
ATOM 680 C CA . GLU A 1 86 ? -15.278 -3.401 0.977 1.00 97.75 86 GLU A CA 1
ATOM 681 C C . GLU A 1 86 ? -15.712 -4.240 2.187 1.00 97.75 86 GLU A C 1
ATOM 683 O O . GLU A 1 86 ? -16.699 -3.900 2.849 1.00 97.75 86 GLU A O 1
ATOM 688 N N . GLU A 1 87 ? -14.943 -5.270 2.557 1.00 96.25 87 GLU A N 1
ATOM 689 C CA . GLU A 1 87 ? -15.212 -6.078 3.753 1.00 96.25 87 GLU A CA 1
ATOM 690 C C . GLU A 1 87 ? -15.261 -5.203 5.016 1.00 96.25 87 GLU A C 1
ATOM 692 O O . GLU A 1 87 ? -16.202 -5.283 5.816 1.00 96.25 87 GLU A O 1
ATOM 697 N N . ARG A 1 88 ? -14.288 -4.296 5.175 1.00 95.00 88 ARG A N 1
ATOM 698 C CA . ARG A 1 88 ? -14.221 -3.375 6.320 1.00 95.00 88 ARG A CA 1
ATOM 699 C C . ARG A 1 88 ? -15.406 -2.415 6.370 1.00 95.00 88 ARG A C 1
ATOM 701 O O . ARG A 1 88 ? -15.918 -2.164 7.461 1.00 95.00 88 ARG A O 1
ATOM 708 N N . VAL A 1 89 ? -15.841 -1.873 5.231 1.00 96.62 89 VAL A N 1
ATOM 709 C CA . VAL A 1 89 ? -17.019 -0.990 5.144 1.00 96.62 89 VAL A CA 1
ATOM 710 C C . VAL A 1 89 ? -18.296 -1.760 5.484 1.00 96.62 89 VAL A C 1
ATOM 712 O O . VAL A 1 89 ? -19.139 -1.276 6.245 1.00 96.62 89 VAL A O 1
ATOM 715 N N . ASN A 1 90 ? -18.424 -2.988 4.984 1.00 96.00 90 ASN A N 1
ATOM 716 C CA . ASN A 1 90 ? -19.582 -3.837 5.239 1.00 96.00 90 ASN A CA 1
ATOM 717 C C . ASN A 1 90 ? -19.684 -4.277 6.706 1.00 96.00 90 ASN A C 1
ATOM 719 O O . ASN A 1 90 ? -20.800 -4.355 7.232 1.00 96.00 90 ASN A O 1
ATOM 723 N N . ALA A 1 91 ? -18.544 -4.460 7.381 1.00 94.38 91 ALA A N 1
ATOM 724 C CA . ALA A 1 91 ? -18.457 -4.780 8.805 1.00 94.38 91 ALA A CA 1
ATOM 725 C C . ALA A 1 91 ? -18.879 -3.630 9.745 1.00 94.38 91 ALA A C 1
ATOM 727 O O . ALA A 1 91 ? -19.119 -3.869 10.931 1.00 94.38 91 ALA A O 1
ATOM 728 N N . ILE A 1 92 ? -18.998 -2.388 9.255 1.00 90.88 92 ILE A N 1
ATOM 729 C CA . ILE A 1 92 ? -19.518 -1.269 10.057 1.00 90.88 92 ILE A CA 1
ATOM 730 C C . ILE A 1 92 ? -20.984 -1.539 10.420 1.00 90.88 92 ILE A C 1
ATOM 732 O O . ILE A 1 92 ? -21.778 -1.998 9.588 1.00 90.88 92 ILE A O 1
ATOM 736 N N . ASN A 1 93 ? -21.363 -1.213 11.660 1.00 91.19 93 ASN A N 1
ATOM 737 C CA . ASN A 1 93 ? -22.747 -1.299 12.120 1.00 91.19 93 ASN A CA 1
ATOM 738 C C . ASN A 1 93 ? -23.678 -0.532 11.164 1.00 91.19 93 ASN A C 1
ATOM 740 O O . ASN A 1 93 ? -23.388 0.596 10.775 1.00 91.19 93 ASN A O 1
ATOM 744 N N . PHE A 1 94 ? -24.805 -1.143 10.791 1.00 88.88 94 PHE A N 1
ATOM 745 C CA . PHE A 1 94 ? -25.788 -0.545 9.884 1.00 88.88 94 PHE A CA 1
ATOM 746 C C . PHE A 1 94 ? -26.296 0.827 10.358 1.00 88.88 94 PHE A C 1
ATOM 748 O O . PHE A 1 94 ? -26.600 1.678 9.531 1.00 88.88 94 PHE A O 1
ATOM 755 N N . ASN A 1 95 ? -26.339 1.053 11.673 1.00 87.06 95 ASN A N 1
ATOM 756 C CA . ASN A 1 95 ? -26.804 2.310 12.259 1.00 87.06 95 ASN A CA 1
ATOM 757 C C . ASN A 1 95 ? -25.705 3.381 12.392 1.00 87.06 95 ASN A C 1
ATOM 759 O O . ASN A 1 95 ? -25.990 4.471 12.882 1.00 87.06 95 ASN A O 1
ATOM 763 N N . ASP A 1 96 ? -24.457 3.087 12.014 1.00 87.12 96 ASP A N 1
ATOM 764 C CA . ASP A 1 96 ? -23.375 4.072 12.082 1.00 87.12 96 ASP A CA 1
ATOM 765 C C . ASP A 1 96 ? -23.496 5.063 10.907 1.00 87.12 96 ASP A C 1
ATOM 767 O O . ASP A 1 96 ? -23.455 4.635 9.746 1.00 87.12 96 ASP A O 1
ATOM 771 N N . PRO A 1 97 ? -23.602 6.383 11.157 1.00 87.75 97 PRO A N 1
ATOM 772 C CA . PRO A 1 97 ? -23.697 7.380 10.091 1.00 87.75 97 PRO A CA 1
ATOM 773 C C . PRO A 1 97 ? -22.489 7.356 9.141 1.00 87.75 97 PRO A C 1
ATOM 775 O O . PRO A 1 97 ? -22.626 7.681 7.961 1.00 87.75 97 PRO A O 1
ATOM 778 N N . LYS A 1 98 ? -21.314 6.902 9.601 1.00 91.81 98 LYS A N 1
ATOM 779 C CA . LYS A 1 98 ? -20.123 6.757 8.753 1.00 91.81 98 LYS A CA 1
ATOM 780 C C . LYS A 1 98 ? -20.261 5.670 7.707 1.00 91.81 98 LYS A C 1
ATOM 782 O O . LYS A 1 98 ? -19.544 5.726 6.714 1.00 91.81 98 LYS A O 1
ATOM 787 N N . LYS A 1 99 ? -21.134 4.679 7.913 1.00 94.50 99 LYS A N 1
ATOM 788 C CA . LYS A 1 99 ? -21.309 3.597 6.942 1.00 94.50 99 LYS A CA 1
ATOM 789 C C . LYS A 1 99 ? -21.758 4.155 5.599 1.00 94.50 99 LYS A C 1
ATOM 791 O O . LYS A 1 99 ? -21.215 3.763 4.575 1.00 94.50 99 LYS A O 1
ATOM 796 N N . GLN A 1 100 ? -22.691 5.107 5.604 1.00 94.44 100 GLN A N 1
ATOM 797 C CA . GLN A 1 100 ? -23.175 5.716 4.369 1.00 94.44 100 GLN A CA 1
ATOM 798 C C . GLN A 1 100 ? -22.091 6.556 3.685 1.00 94.44 100 GLN A C 1
ATOM 800 O O . GLN A 1 100 ? -21.910 6.437 2.475 1.00 94.44 100 GLN A O 1
ATOM 805 N N . ASP A 1 101 ? -21.344 7.356 4.453 1.00 94.88 101 ASP A N 1
ATOM 806 C CA . ASP A 1 101 ? -20.212 8.130 3.929 1.00 94.88 101 ASP A CA 1
ATOM 807 C C . ASP A 1 101 ? -19.155 7.187 3.319 1.00 94.88 101 ASP A C 1
ATOM 809 O O . ASP A 1 101 ? -18.698 7.401 2.199 1.00 94.88 101 ASP A O 1
ATOM 813 N N . ALA A 1 102 ? -18.828 6.090 4.007 1.00 96.25 102 ALA A N 1
ATOM 814 C CA . ALA A 1 102 ? -17.855 5.109 3.542 1.00 96.25 102 ALA A CA 1
ATOM 815 C C . ALA A 1 102 ? -18.332 4.349 2.295 1.00 96.25 102 ALA A C 1
ATOM 817 O O . ALA A 1 102 ? -17.534 4.126 1.393 1.00 96.25 102 ALA A O 1
ATOM 818 N N . LEU A 1 103 ? -19.621 4.000 2.205 1.00 97.56 103 LEU A N 1
ATOM 819 C CA . LEU A 1 103 ? -20.214 3.374 1.017 1.00 97.56 103 LEU A CA 1
ATOM 820 C C . LEU A 1 103 ? -20.178 4.303 -0.205 1.00 97.56 103 LEU A C 1
ATOM 822 O O . LEU A 1 103 ? -19.927 3.846 -1.317 1.00 97.56 103 LEU A O 1
ATOM 826 N N . ASN A 1 104 ? -20.403 5.606 -0.016 1.00 97.19 104 ASN A N 1
ATOM 827 C CA . ASN A 1 104 ? -20.325 6.579 -1.109 1.00 97.19 104 ASN A CA 1
ATOM 828 C C . ASN A 1 104 ? -18.893 6.687 -1.665 1.00 97.19 104 ASN A C 1
ATOM 830 O O . ASN A 1 104 ? -18.696 6.679 -2.883 1.00 97.19 104 ASN A O 1
ATOM 834 N N . GLU A 1 105 ? -17.896 6.745 -0.778 1.00 97.62 105 GLU A N 1
ATOM 835 C CA . GLU A 1 105 ? -16.483 6.742 -1.174 1.00 97.62 105 GLU A CA 1
ATOM 836 C C . GLU A 1 105 ? -16.083 5.393 -1.798 1.00 97.62 105 GLU A C 1
ATOM 838 O O . GLU A 1 105 ? -15.371 5.373 -2.798 1.00 97.62 105 GLU A O 1
ATOM 843 N N . LEU A 1 106 ? -16.590 4.268 -1.275 1.00 97.94 106 LEU A N 1
ATOM 844 C CA . LEU A 1 106 ? -16.308 2.925 -1.795 1.00 97.94 106 LEU A CA 1
ATOM 845 C C . LEU A 1 106 ? -16.819 2.760 -3.230 1.00 97.94 106 LEU A C 1
ATOM 847 O O . LEU A 1 106 ? -16.080 2.288 -4.085 1.00 97.94 106 LEU A O 1
ATOM 851 N N . ASN A 1 107 ? -18.032 3.231 -3.532 1.00 97.75 107 ASN A N 1
ATOM 852 C CA . ASN A 1 107 ? -18.566 3.226 -4.899 1.00 97.75 107 ASN A CA 1
ATOM 853 C C . ASN A 1 107 ? -17.719 4.075 -5.862 1.00 97.75 107 ASN A C 1
ATOM 855 O O . ASN A 1 107 ? -17.559 3.731 -7.034 1.00 97.75 107 ASN A O 1
ATOM 859 N N . THR A 1 108 ? -17.165 5.187 -5.371 1.00 97.38 108 THR A N 1
ATOM 860 C CA . THR A 1 108 ? -16.249 6.024 -6.157 1.00 97.38 108 THR A CA 1
ATOM 861 C C . THR A 1 108 ? -14.935 5.288 -6.417 1.00 97.38 108 THR A C 1
ATOM 863 O O . THR A 1 108 ? -14.466 5.265 -7.555 1.00 97.38 108 THR A O 1
ATOM 866 N N . ALA A 1 109 ? -14.377 4.638 -5.391 1.00 96.94 109 ALA A N 1
ATOM 867 C CA . ALA A 1 109 ? -13.185 3.807 -5.511 1.00 96.94 109 ALA A CA 1
ATOM 868 C C . ALA A 1 109 ? -13.397 2.639 -6.478 1.00 96.94 109 ALA A C 1
ATOM 870 O O . ALA A 1 109 ? -12.554 2.435 -7.345 1.00 96.94 109 ALA A O 1
ATOM 871 N N . TYR A 1 110 ? -14.548 1.962 -6.421 1.00 97.75 110 TYR A N 1
ATOM 872 C CA . TYR A 1 110 ? -14.895 0.874 -7.336 1.00 97.75 110 TYR A CA 1
ATOM 873 C C . TYR A 1 110 ? -14.765 1.304 -8.794 1.00 97.75 110 TYR A C 1
ATOM 875 O O . TYR A 1 110 ? -14.057 0.663 -9.561 1.00 97.75 110 TYR A O 1
ATOM 883 N N . SER A 1 111 ? -15.376 2.433 -9.172 1.00 97.56 111 SER A N 1
ATOM 884 C CA . SER A 1 111 ? -15.277 2.936 -10.546 1.00 97.56 111 SER A CA 1
ATOM 885 C C . SER A 1 111 ? -13.827 3.185 -10.962 1.00 97.56 111 SER A C 1
ATOM 887 O O . SER A 1 111 ? -13.484 2.884 -12.096 1.00 97.56 111 SER A O 1
ATOM 889 N N . LYS A 1 112 ? -12.972 3.709 -10.074 1.00 97.38 112 LYS A N 1
ATOM 890 C CA . LYS A 1 112 ? -11.560 3.983 -10.393 1.00 97.38 112 LYS A CA 1
ATOM 891 C C . LYS A 1 112 ? -10.702 2.732 -10.468 1.00 97.38 112 LYS A C 1
ATOM 893 O O . LYS A 1 112 ? -9.841 2.657 -11.336 1.00 97.38 112 LYS A O 1
ATOM 898 N N . VAL A 1 113 ? -10.973 1.749 -9.620 1.00 96.56 113 VAL A N 1
ATOM 899 C CA . VAL A 1 113 ? -10.332 0.435 -9.679 1.00 96.56 113 VAL A CA 1
ATOM 900 C C . VAL A 1 113 ? -10.745 -0.298 -10.956 1.00 96.56 113 VAL A C 1
ATOM 902 O O . VAL A 1 113 ? -9.882 -0.815 -11.654 1.00 96.56 113 VAL A O 1
ATOM 905 N N . GLN A 1 114 ? -12.030 -0.282 -11.330 1.00 97.25 114 GLN A N 1
ATOM 906 C CA . GLN A 1 114 ? -12.487 -0.877 -12.592 1.00 97.25 114 GLN A CA 1
ATOM 907 C C . GLN A 1 114 ? -11.918 -0.151 -13.816 1.00 97.25 114 GLN A C 1
ATOM 909 O O . GLN A 1 114 ? -11.492 -0.816 -14.758 1.00 97.25 114 GLN A O 1
ATOM 914 N N . ASP A 1 115 ? -11.864 1.188 -13.791 1.00 95.50 115 ASP A N 1
ATOM 915 C CA . ASP A 1 115 ? -11.202 1.972 -14.838 1.00 95.50 115 ASP A CA 1
ATOM 916 C C . ASP A 1 115 ? -9.738 1.518 -14.978 1.00 95.50 115 ASP A C 1
ATOM 918 O O . ASP A 1 115 ? -9.310 1.235 -16.089 1.00 95.50 115 ASP A O 1
ATOM 922 N N . PHE A 1 116 ? -8.998 1.395 -13.865 1.00 96.06 116 PHE A N 1
ATOM 923 C CA . PHE A 1 116 ? -7.590 0.976 -13.837 1.00 96.06 116 PHE A CA 1
ATOM 924 C C . PHE A 1 116 ? -7.366 -0.471 -14.309 1.00 96.06 116 PHE A C 1
ATOM 926 O O . PHE A 1 116 ? -6.463 -0.720 -15.104 1.00 96.06 116 PHE A O 1
ATOM 933 N N . LYS A 1 117 ? -8.216 -1.418 -13.899 1.00 95.12 117 LYS A N 1
ATOM 934 C CA . LYS A 1 117 ? -8.181 -2.814 -14.378 1.00 95.12 117 LYS A CA 1
ATOM 935 C C . LYS A 1 117 ? -8.508 -2.948 -15.864 1.00 95.12 117 LYS A C 1
ATOM 937 O O . LYS A 1 117 ? -8.172 -3.955 -16.474 1.00 95.12 117 LYS A O 1
ATOM 942 N N . GLY A 1 118 ? -9.199 -1.963 -16.435 1.00 94.44 118 GLY A N 1
ATOM 943 C CA . GLY A 1 118 ? -9.490 -1.911 -17.864 1.00 94.44 118 GLY A CA 1
ATOM 944 C C . GLY A 1 118 ? -8.288 -1.525 -18.731 1.00 94.44 118 GLY A C 1
ATOM 945 O O . GLY A 1 118 ? -8.392 -1.636 -19.951 1.00 94.44 118 GLY A O 1
ATOM 946 N N . TYR A 1 119 ? -7.181 -1.064 -18.135 1.00 93.81 119 TYR A N 1
ATOM 947 C CA . TYR A 1 119 ? -5.948 -0.772 -18.866 1.00 93.81 119 TYR A CA 1
ATOM 948 C C . TYR A 1 119 ? -5.229 -2.075 -19.195 1.00 93.81 119 TYR A C 1
ATOM 950 O O . TYR A 1 119 ? -4.965 -2.881 -18.306 1.00 93.81 119 TYR A O 1
ATOM 958 N N . ASP A 1 120 ? -4.904 -2.249 -20.470 1.00 94.44 120 ASP A N 1
ATOM 959 C CA . ASP A 1 120 ? -4.098 -3.361 -20.955 1.00 94.44 120 ASP A CA 1
ATOM 960 C C . ASP A 1 120 ? -2.609 -3.042 -20.731 1.00 94.44 120 ASP A C 1
ATOM 962 O O . ASP A 1 120 ? -2.107 -2.084 -21.332 1.00 94.44 120 ASP A O 1
ATOM 966 N N . PRO A 1 121 ? -1.886 -3.780 -19.866 1.00 92.06 121 PRO A N 1
ATOM 967 C CA . PRO A 1 121 ? -0.469 -3.524 -19.620 1.00 92.06 121 PRO A CA 1
ATOM 968 C C . PRO A 1 121 ? 0.378 -3.530 -20.898 1.00 92.06 121 PRO A C 1
ATOM 970 O O . PRO A 1 121 ? 1.326 -2.752 -21.004 1.00 92.06 121 PRO A O 1
ATOM 973 N N . ASP A 1 122 ? -0.012 -4.324 -21.900 1.00 92.06 122 ASP A N 1
ATOM 974 C CA . ASP A 1 122 ? 0.704 -4.449 -23.171 1.00 92.06 122 ASP A CA 1
ATOM 975 C C . ASP A 1 122 ? 0.662 -3.169 -24.020 1.00 92.06 122 ASP A C 1
ATOM 977 O O . ASP A 1 122 ? 1.500 -3.000 -24.908 1.00 92.06 122 ASP A O 1
ATOM 981 N N . SER A 1 123 ? -0.300 -2.266 -23.786 1.00 90.62 123 SER A N 1
ATOM 982 C CA . SER A 1 123 ? -0.474 -1.031 -24.568 1.00 90.62 123 SER A CA 1
ATOM 983 C C . SER A 1 123 ? 0.030 0.237 -23.878 1.00 90.62 123 SER A C 1
ATOM 985 O O . SER A 1 123 ? -0.122 1.330 -24.427 1.00 90.62 123 SER A O 1
ATOM 987 N N . HIS A 1 124 ? 0.578 0.108 -22.670 1.00 91.62 124 HIS A N 1
ATOM 988 C CA . HIS A 1 124 ? 0.945 1.233 -21.807 1.00 91.62 124 HIS A CA 1
ATOM 989 C C . HIS A 1 124 ? 2.404 1.172 -21.365 1.00 91.62 124 HIS A C 1
ATOM 991 O O . HIS A 1 124 ? 2.731 1.397 -20.200 1.00 91.62 124 HIS A O 1
ATOM 997 N N . LEU A 1 125 ? 3.284 0.879 -22.320 1.00 91.81 125 LEU A N 1
ATOM 998 C CA . LEU A 1 125 ? 4.720 0.796 -22.105 1.00 91.81 125 LEU A CA 1
ATOM 999 C C . LEU A 1 125 ? 5.421 2.021 -22.696 1.00 91.81 125 LEU A C 1
ATOM 1001 O O . LEU A 1 125 ? 5.082 2.493 -23.785 1.00 91.81 125 LEU A O 1
ATOM 1005 N N . ASP A 1 126 ? 6.447 2.497 -21.999 1.00 90.69 126 ASP A N 1
ATOM 1006 C CA . ASP A 1 126 ? 7.387 3.497 -22.494 1.00 90.69 126 ASP A CA 1
ATOM 1007 C C . ASP A 1 126 ? 8.835 3.026 -22.306 1.00 90.69 126 ASP A C 1
ATOM 1009 O O . ASP A 1 126 ? 9.153 2.263 -21.394 1.00 90.69 126 ASP A O 1
ATOM 1013 N N . VAL A 1 127 ? 9.728 3.475 -23.188 1.00 89.44 127 VAL A N 1
ATOM 1014 C CA . VAL A 1 127 ? 11.154 3.128 -23.166 1.00 89.44 127 VAL A CA 1
ATOM 1015 C C . VAL A 1 127 ? 11.953 4.360 -22.771 1.00 89.44 127 VAL A C 1
ATOM 1017 O O . VAL A 1 127 ? 12.143 5.282 -23.568 1.00 89.44 127 VAL A O 1
ATOM 1020 N N . VAL A 1 128 ? 12.487 4.349 -21.554 1.00 88.06 128 VAL A N 1
ATOM 1021 C CA . VAL A 1 128 ? 13.265 5.456 -20.999 1.00 88.06 128 VAL A CA 1
ATOM 1022 C C . VAL A 1 128 ? 14.755 5.180 -21.170 1.00 88.06 128 VAL A C 1
ATOM 1024 O O . VAL A 1 128 ? 15.295 4.181 -20.695 1.00 88.06 128 VAL A O 1
ATOM 1027 N N . SER A 1 129 ? 15.448 6.104 -21.836 1.00 84.19 129 SER A N 1
ATOM 1028 C CA . SER A 1 129 ? 16.907 6.103 -21.959 1.00 84.19 129 SER A CA 1
ATOM 1029 C C . SER A 1 129 ? 17.515 7.181 -21.064 1.00 84.19 129 SER A C 1
ATOM 1031 O O . SER A 1 129 ? 17.178 8.360 -21.204 1.00 84.19 129 SER A O 1
ATOM 1033 N N . TYR A 1 130 ? 18.454 6.819 -20.190 1.00 79.25 130 TYR A N 1
ATOM 1034 C CA . TYR A 1 130 ? 19.163 7.807 -19.375 1.00 79.25 130 TYR A CA 1
ATOM 1035 C C . TYR A 1 130 ? 20.444 8.302 -20.053 1.00 79.25 130 TYR A C 1
ATOM 1037 O O . TYR A 1 130 ? 21.181 7.561 -20.707 1.00 79.25 130 TYR A O 1
ATOM 1045 N N . ILE A 1 131 ? 20.760 9.577 -19.826 1.00 74.19 131 ILE A N 1
ATOM 1046 C CA . ILE A 1 131 ? 22.038 10.168 -20.223 1.00 74.19 131 ILE A CA 1
ATOM 1047 C C . ILE A 1 131 ? 23.130 9.593 -19.312 1.00 74.19 131 ILE A C 1
ATOM 1049 O O . ILE A 1 131 ? 23.105 9.816 -18.104 1.00 74.19 131 ILE A O 1
ATOM 1053 N N . GLY A 1 132 ? 24.108 8.886 -19.885 1.00 79.56 132 GLY A N 1
ATOM 1054 C CA . GLY A 1 132 ? 25.256 8.369 -19.127 1.00 79.56 132 GLY A CA 1
ATOM 1055 C C . GLY A 1 132 ? 25.646 6.917 -19.398 1.00 79.56 132 GLY A C 1
ATOM 1056 O O . GLY A 1 132 ? 26.494 6.395 -18.680 1.00 79.56 132 GLY A O 1
ATOM 1057 N N . GLY A 1 133 ? 25.069 6.269 -20.415 1.00 77.94 133 GLY A N 1
ATOM 1058 C CA . GLY A 1 133 ? 25.457 4.912 -20.817 1.00 77.94 133 GLY A CA 1
ATOM 1059 C C . GLY A 1 133 ? 24.887 3.800 -19.935 1.00 77.94 133 GLY A C 1
ATOM 1060 O O . GLY A 1 133 ? 25.398 2.684 -19.965 1.00 77.94 133 GLY A O 1
ATOM 1061 N N . THR A 1 134 ? 23.849 4.081 -19.143 1.00 85.81 134 THR A N 1
ATOM 1062 C CA . THR A 1 134 ? 23.044 3.011 -18.542 1.00 85.81 134 THR A CA 1
ATOM 1063 C C . THR A 1 134 ? 22.171 2.367 -19.616 1.00 85.81 134 THR A C 1
ATOM 1065 O O . THR A 1 134 ? 21.840 3.004 -20.618 1.00 85.81 134 THR A O 1
ATOM 1068 N N . LEU A 1 135 ? 21.781 1.114 -19.395 1.00 88.50 135 LEU A N 1
ATOM 1069 C CA . LEU A 1 135 ? 20.862 0.423 -20.294 1.00 88.50 135 LEU A CA 1
ATOM 1070 C C . LEU A 1 135 ? 19.492 1.130 -20.306 1.00 88.50 135 LEU A C 1
ATOM 1072 O O . LEU A 1 135 ? 19.104 1.699 -19.278 1.00 88.50 135 LEU A O 1
ATOM 1076 N N . PRO A 1 136 ? 18.794 1.151 -21.457 1.00 88.88 136 PRO A N 1
ATOM 1077 C CA . PRO A 1 136 ? 17.405 1.593 -21.513 1.00 88.88 136 PRO A CA 1
ATOM 1078 C C . PRO A 1 136 ? 16.533 0.698 -20.623 1.00 88.88 136 PRO A C 1
ATOM 1080 O O . PRO A 1 136 ? 16.827 -0.485 -20.465 1.00 88.88 136 PRO A O 1
ATOM 1083 N N . GLN A 1 137 ? 15.477 1.272 -20.053 1.00 91.12 137 GLN A N 1
ATOM 1084 C CA . GLN A 1 137 ? 14.503 0.560 -19.225 1.00 91.12 137 GLN A CA 1
ATOM 1085 C C . GLN A 1 137 ? 13.100 0.737 -19.792 1.00 91.12 137 GLN A C 1
ATOM 1087 O O . GLN A 1 137 ? 12.797 1.778 -20.380 1.00 91.12 137 GLN A O 1
ATOM 1092 N N . VAL A 1 138 ? 12.249 -0.267 -19.590 1.00 91.19 138 VAL A N 1
ATOM 1093 C CA . VAL A 1 138 ? 10.826 -0.193 -19.935 1.00 91.19 138 VAL A CA 1
ATOM 1094 C C . VAL A 1 138 ? 10.051 0.135 -18.679 1.00 91.19 138 VAL A C 1
ATOM 1096 O O . VAL A 1 138 ? 10.193 -0.536 -17.660 1.00 91.19 138 VAL A O 1
ATOM 1099 N N . VAL A 1 139 ? 9.221 1.162 -18.753 1.00 93.31 139 VAL A N 1
ATOM 1100 C CA . VAL A 1 139 ? 8.381 1.613 -17.646 1.00 93.31 139 VAL A CA 1
ATOM 1101 C C . VAL A 1 139 ? 6.927 1.677 -18.093 1.00 93.31 139 VAL A C 1
ATOM 1103 O O . VAL A 1 139 ? 6.643 1.712 -19.289 1.00 93.31 139 VAL A O 1
ATOM 1106 N N . ALA A 1 140 ? 6.009 1.699 -17.131 1.00 91.94 140 ALA A N 1
ATOM 1107 C CA . ALA A 1 140 ? 4.625 2.051 -17.412 1.00 91.94 140 ALA A CA 1
ATOM 1108 C C . ALA A 1 140 ? 4.549 3.500 -17.918 1.00 91.94 140 ALA A C 1
ATOM 1110 O O . ALA A 1 140 ? 5.288 4.367 -17.442 1.00 91.94 140 ALA A O 1
ATOM 1111 N N . ASP A 1 141 ? 3.660 3.760 -18.872 1.00 93.06 141 ASP A N 1
ATOM 1112 C CA . ASP A 1 141 ? 3.422 5.115 -19.355 1.00 93.06 141 ASP A CA 1
ATOM 1113 C C . ASP A 1 141 ? 2.716 5.992 -18.298 1.00 93.06 141 ASP A C 1
ATOM 1115 O O . ASP A 1 141 ? 2.131 5.518 -17.315 1.00 93.06 141 ASP A O 1
ATOM 1119 N N . ASP A 1 142 ? 2.727 7.309 -18.524 1.00 92.56 142 ASP A N 1
ATOM 1120 C CA . ASP A 1 142 ? 2.078 8.279 -17.632 1.00 92.56 142 ASP A CA 1
ATOM 1121 C C . ASP A 1 142 ? 0.560 8.041 -17.491 1.00 92.56 142 ASP A C 1
ATOM 1123 O O . ASP A 1 142 ? -0.060 8.474 -16.514 1.00 92.56 142 ASP A O 1
ATOM 1127 N N . THR A 1 143 ? -0.066 7.372 -18.465 1.00 92.69 143 THR A N 1
ATOM 1128 C CA . THR A 1 143 ? -1.506 7.096 -18.456 1.00 92.69 143 THR A CA 1
ATOM 1129 C C . THR A 1 143 ? -1.834 5.999 -17.452 1.00 92.69 143 THR A C 1
ATOM 1131 O O . THR A 1 143 ? -2.735 6.186 -16.630 1.00 92.69 143 THR A O 1
ATOM 1134 N N . PHE A 1 144 ? -1.094 4.890 -17.488 1.00 93.25 144 PHE A N 1
ATOM 1135 C CA . PHE A 1 144 ? -1.230 3.779 -16.556 1.00 93.25 144 PHE A CA 1
ATOM 1136 C C . PHE A 1 144 ? -0.891 4.226 -15.138 1.00 93.25 144 PHE A C 1
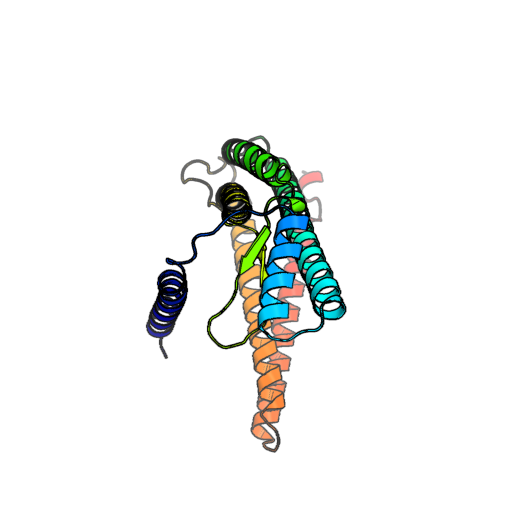ATOM 1138 O O . PHE A 1 144 ? -1.725 4.078 -14.244 1.00 93.25 144 PHE A O 1
ATOM 1145 N N . SER A 1 145 ? 0.263 4.872 -14.933 1.00 93.62 145 SER A N 1
ATOM 1146 C CA . SER A 1 145 ? 0.641 5.387 -13.610 1.00 93.62 145 SER A CA 1
ATOM 1147 C C . SER A 1 145 ? -0.356 6.429 -13.087 1.00 93.62 145 SER A C 1
ATOM 1149 O O . SER A 1 145 ? -0.697 6.436 -11.905 1.00 93.62 145 SER A O 1
ATOM 1151 N N . GLY A 1 146 ? -0.899 7.284 -13.958 1.00 95.00 146 GLY A N 1
ATOM 1152 C CA . GLY A 1 146 ? -1.939 8.241 -13.578 1.00 95.00 146 GLY A CA 1
ATOM 1153 C C . GLY A 1 146 ? -3.297 7.596 -13.265 1.00 95.00 146 GLY A C 1
ATOM 1154 O O . GLY A 1 146 ? -4.092 8.168 -12.513 1.00 95.00 146 GLY A O 1
ATOM 1155 N N . ALA A 1 147 ? -3.606 6.433 -13.841 1.00 96.19 147 ALA A N 1
ATOM 1156 C CA . ALA A 1 147 ? -4.797 5.654 -13.508 1.00 96.19 147 ALA A CA 1
ATOM 1157 C C . ALA A 1 147 ? -4.624 4.913 -12.171 1.00 96.19 147 ALA A C 1
ATOM 1159 O O . ALA A 1 147 ? -5.530 4.964 -11.336 1.00 96.19 147 ALA A O 1
ATOM 1160 N N . GLU A 1 148 ? -3.446 4.331 -11.940 1.00 96.31 148 GLU A N 1
ATOM 1161 C CA . GLU A 1 148 ? -3.035 3.720 -10.672 1.00 96.31 148 GLU A CA 1
ATOM 1162 C C . GLU A 1 148 ? -3.155 4.726 -9.514 1.00 96.31 148 GLU A C 1
ATOM 1164 O O . GLU A 1 148 ? -3.828 4.463 -8.515 1.00 96.31 148 GLU A O 1
ATOM 1169 N N . GLU A 1 149 ? -2.595 5.932 -9.680 1.00 96.81 149 GLU A N 1
ATOM 1170 C CA . GLU A 1 149 ? -2.655 7.001 -8.676 1.00 96.81 149 GLU A CA 1
ATOM 1171 C C . GLU A 1 149 ? -4.102 7.366 -8.313 1.00 96.81 149 GLU A C 1
ATOM 1173 O O . GLU A 1 149 ? -4.437 7.487 -7.134 1.00 96.81 149 GLU A O 1
ATOM 1178 N N . LYS A 1 150 ? -4.990 7.489 -9.308 1.00 96.75 150 LYS A N 1
ATOM 1179 C CA . LYS A 1 150 ? -6.411 7.807 -9.079 1.00 96.75 150 LYS A CA 1
ATOM 1180 C C . LYS A 1 150 ? -7.149 6.691 -8.343 1.00 96.75 150 LYS A C 1
ATOM 1182 O O . LYS A 1 150 ? -8.022 6.987 -7.524 1.00 96.75 150 LYS A O 1
ATOM 1187 N N . ALA A 1 151 ? -6.833 5.428 -8.633 1.00 97.19 151 ALA A N 1
ATOM 1188 C CA . ALA A 1 151 ? -7.399 4.289 -7.917 1.00 97.19 151 ALA A CA 1
ATOM 1189 C C . ALA A 1 151 ? -6.946 4.294 -6.448 1.00 97.19 151 ALA A C 1
ATOM 1191 O O . ALA A 1 151 ? -7.782 4.230 -5.541 1.00 97.19 151 ALA A O 1
ATOM 1192 N N . LEU A 1 152 ? -5.645 4.479 -6.207 1.00 96.50 152 LEU A N 1
ATOM 1193 C CA . LEU A 1 152 ? -5.071 4.596 -4.864 1.00 96.50 152 LEU A CA 1
ATOM 1194 C C . LEU A 1 152 ? -5.661 5.781 -4.085 1.00 96.50 152 LEU A C 1
ATOM 1196 O O . LEU A 1 152 ? -6.054 5.621 -2.929 1.00 96.50 152 LEU A O 1
ATOM 1200 N N . GLU A 1 153 ? -5.780 6.960 -4.701 1.00 96.50 153 GLU A N 1
ATOM 1201 C CA . GLU A 1 153 ? -6.369 8.149 -4.074 1.00 96.50 153 GLU A CA 1
ATOM 1202 C C . GLU A 1 153 ? -7.814 7.895 -3.624 1.00 96.50 153 GLU A C 1
ATOM 1204 O O . GLU A 1 153 ? -8.184 8.223 -2.489 1.00 96.50 153 GLU A O 1
ATOM 1209 N N . ALA A 1 154 ? -8.622 7.264 -4.479 1.00 96.38 154 ALA A N 1
ATOM 1210 C CA . ALA A 1 154 ? -10.001 6.931 -4.152 1.00 96.38 154 ALA A CA 1
ATOM 1211 C C . ALA A 1 154 ? -10.084 5.913 -2.999 1.00 96.38 154 ALA A C 1
ATOM 1213 O O . ALA A 1 154 ? -10.858 6.104 -2.059 1.00 96.38 154 ALA A O 1
ATOM 1214 N N . MET A 1 155 ? -9.230 4.885 -2.987 1.00 96.81 155 MET A N 1
ATOM 1215 C CA . MET A 1 155 ? -9.136 3.940 -1.864 1.00 96.81 155 MET A CA 1
ATOM 1216 C C . MET A 1 155 ? -8.687 4.617 -0.559 1.00 96.81 155 MET A C 1
ATOM 1218 O O . MET A 1 155 ? -9.221 4.336 0.521 1.00 96.81 155 MET A O 1
ATOM 1222 N N . TYR A 1 156 ? -7.752 5.568 -0.628 1.00 95.56 156 TYR A N 1
ATOM 1223 C CA . TYR A 1 156 ? -7.354 6.356 0.538 1.00 95.56 156 TYR A CA 1
ATOM 1224 C C . TYR A 1 156 ? -8.490 7.232 1.068 1.00 95.56 156 TYR A C 1
ATOM 1226 O O . TYR A 1 156 ? -8.586 7.416 2.286 1.00 95.56 156 TYR A O 1
ATOM 1234 N N . ALA A 1 157 ? -9.372 7.742 0.204 1.00 95.69 157 ALA A N 1
ATOM 1235 C CA . ALA A 1 157 ? -10.568 8.463 0.631 1.00 95.69 157 ALA A CA 1
ATOM 1236 C C . ALA A 1 157 ? -11.503 7.566 1.462 1.00 95.69 157 ALA A C 1
ATOM 1238 O O . ALA A 1 157 ? -11.938 7.992 2.536 1.00 95.69 157 ALA A O 1
ATOM 1239 N N . VAL A 1 158 ? -11.705 6.305 1.053 1.00 96.06 158 VAL A N 1
ATOM 1240 C CA . VAL A 1 158 ? -12.446 5.301 1.842 1.00 96.06 158 VAL A CA 1
ATOM 1241 C C . VAL A 1 158 ? -11.784 5.100 3.202 1.00 96.06 158 VAL A C 1
ATOM 1243 O O . VAL A 1 158 ? -12.415 5.276 4.246 1.00 96.06 158 VAL A O 1
ATOM 1246 N N . ASN A 1 159 ? -10.482 4.794 3.217 1.00 94.44 159 ASN A N 1
ATOM 1247 C CA . ASN A 1 159 ? -9.767 4.532 4.464 1.00 94.44 159 ASN A CA 1
ATOM 1248 C C . ASN A 1 159 ? -9.771 5.753 5.398 1.00 94.44 159 ASN A C 1
ATOM 1250 O O . ASN A 1 159 ? -9.872 5.592 6.613 1.00 94.44 159 ASN A O 1
ATOM 1254 N N . ARG A 1 160 ? -9.734 6.974 4.853 1.00 94.38 160 ARG A N 1
ATOM 1255 C CA . ARG A 1 160 ? -9.861 8.218 5.623 1.00 94.38 160 ARG A CA 1
ATOM 1256 C C . ARG A 1 160 ? -11.199 8.301 6.357 1.00 94.38 160 ARG A C 1
ATOM 1258 O O . ARG A 1 160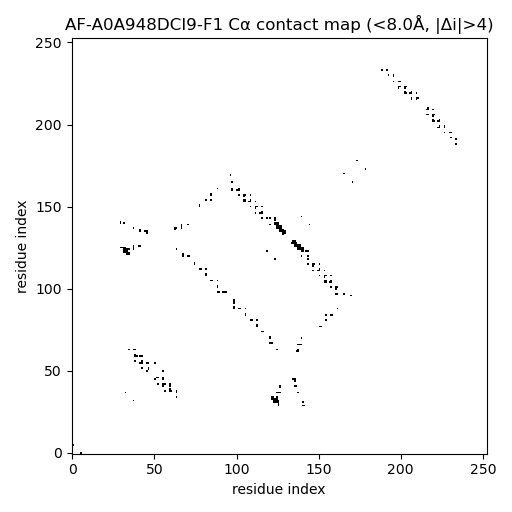 ? -11.203 8.710 7.515 1.00 94.38 160 ARG A O 1
ATOM 1265 N N . VAL A 1 161 ? -12.307 7.906 5.729 1.00 93.81 161 VAL A N 1
ATOM 1266 C CA . VAL A 1 161 ? -13.618 7.845 6.401 1.00 93.81 161 VAL A CA 1
ATOM 1267 C C . VAL A 1 161 ? -13.616 6.777 7.495 1.00 93.81 161 VAL A C 1
ATOM 1269 O O . VAL A 1 161 ? -14.080 7.040 8.605 1.00 93.81 161 VAL A O 1
ATOM 1272 N N . LEU A 1 162 ? -13.017 5.612 7.227 1.00 91.12 162 LEU A N 1
ATOM 1273 C CA . LEU A 1 162 ? -12.921 4.512 8.195 1.00 91.12 162 LEU A CA 1
ATOM 1274 C C . LEU A 1 162 ? -12.133 4.887 9.458 1.00 91.12 162 LEU A C 1
ATOM 1276 O O . LEU A 1 162 ? -12.492 4.465 10.557 1.00 91.12 162 LEU A O 1
ATOM 1280 N N . ILE A 1 163 ? -11.063 5.674 9.319 1.00 90.12 163 ILE A N 1
ATOM 1281 C CA . ILE A 1 163 ? -10.214 6.092 10.449 1.00 90.12 163 ILE A CA 1
ATOM 1282 C C . ILE A 1 163 ? -10.637 7.427 11.071 1.00 90.12 163 ILE A C 1
ATOM 1284 O O . ILE A 1 163 ? -10.112 7.795 12.125 1.00 90.12 163 ILE A O 1
ATOM 1288 N N . ALA A 1 164 ? -11.542 8.178 10.435 1.00 86.94 164 ALA A N 1
ATOM 1289 C CA . ALA A 1 164 ? -11.979 9.465 10.955 1.00 86.94 164 ALA A CA 1
ATOM 1290 C C . ALA A 1 164 ? -12.619 9.279 12.342 1.00 86.94 164 ALA A C 1
ATOM 1292 O O . ALA A 1 164 ? -13.386 8.331 12.543 1.00 86.94 164 ALA A O 1
ATOM 1293 N N . PRO A 1 165 ? -12.355 10.167 13.319 1.00 77.75 165 PRO A N 1
ATOM 1294 C CA . PRO A 1 165 ? -13.095 10.155 14.576 1.00 77.75 165 PRO A CA 1
ATOM 1295 C C . PRO A 1 165 ? -14.590 10.364 14.299 1.00 77.75 165 PRO A C 1
ATOM 1297 O O . PRO A 1 165 ? -14.973 10.984 13.307 1.00 77.75 165 PRO A O 1
ATOM 1300 N N . THR A 1 166 ? -15.459 9.802 15.140 1.00 70.44 166 THR A N 1
ATOM 1301 C CA . THR A 1 166 ? -16.899 10.108 15.085 1.00 70.44 166 THR A CA 1
ATOM 1302 C C . THR A 1 166 ? -17.103 11.616 15.227 1.00 70.44 166 THR A C 1
ATOM 1304 O O . THR A 1 166 ? -16.415 12.269 16.019 1.00 70.44 166 THR A O 1
ATOM 1307 N N . ARG A 1 167 ? -17.984 12.198 14.400 1.00 75.38 167 ARG A N 1
ATOM 1308 C CA . ARG A 1 167 ? -18.263 13.637 14.449 1.00 75.38 167 ARG A CA 1
ATOM 1309 C C . ARG A 1 167 ? -18.795 13.979 15.853 1.00 75.38 167 ARG A C 1
ATOM 1311 O O . ARG A 1 167 ? -19.598 13.212 16.386 1.00 75.38 167 ARG A O 1
ATOM 1318 N N . PRO A 1 168 ? -18.380 15.101 16.472 1.00 52.44 168 PRO A N 1
ATOM 1319 C CA . PRO A 1 168 ? -18.954 15.546 17.740 1.00 52.44 168 PRO A CA 1
ATOM 1320 C C . PRO A 1 168 ? -20.457 15.803 17.553 1.00 52.44 168 PRO A C 1
ATOM 1322 O O . PRO A 1 168 ? -20.835 16.771 16.900 1.00 52.44 168 PRO A O 1
ATOM 1325 N N . GLY A 1 169 ? -21.298 14.905 18.066 1.00 65.06 169 GLY A N 1
ATOM 1326 C CA . GLY A 1 169 ? -22.749 14.903 17.834 1.00 65.06 169 GLY A CA 1
ATOM 1327 C C . GLY A 1 169 ? -23.300 13.527 17.455 1.00 65.06 169 GLY A C 1
ATOM 1328 O O . GLY A 1 169 ? -24.411 13.208 17.852 1.00 65.06 169 GLY A O 1
ATOM 1329 N N . ASP A 1 170 ? -22.486 12.677 16.822 1.00 65.19 170 ASP A N 1
ATOM 1330 C CA . ASP A 1 170 ? -22.799 11.265 16.545 1.00 65.19 170 ASP A CA 1
ATOM 1331 C C . ASP A 1 170 ? -22.303 10.366 17.687 1.00 65.19 170 ASP A C 1
ATOM 1333 O O . ASP A 1 170 ? -21.745 9.286 17.476 1.00 65.19 170 ASP A O 1
ATOM 1337 N N . VAL A 1 171 ? -22.412 10.855 18.925 1.00 64.38 171 VAL A N 1
ATOM 1338 C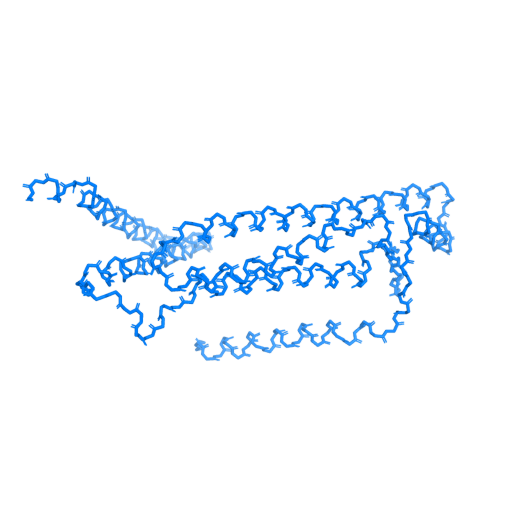 CA . VAL A 1 171 ? -22.151 10.025 20.099 1.00 64.38 171 VAL A CA 1
ATOM 1339 C C . VAL A 1 171 ? -23.407 9.183 20.278 1.00 64.38 171 VAL A C 1
ATOM 1341 O O . VAL A 1 171 ? -24.477 9.772 20.434 1.00 64.38 171 VAL A O 1
ATOM 1344 N N . PRO A 1 172 ? -23.322 7.842 20.227 1.00 59.38 172 PRO A N 1
ATOM 1345 C CA . PRO A 1 172 ? -24.458 7.006 20.575 1.00 59.38 172 PRO A CA 1
ATOM 1346 C C . PRO A 1 172 ? -25.000 7.491 21.918 1.00 59.38 172 PRO A C 1
ATOM 1348 O O . PRO A 1 172 ? -24.224 7.639 22.859 1.00 59.38 172 PRO A O 1
ATOM 1351 N N . GLU A 1 173 ? -26.306 7.734 22.026 1.00 68.00 173 GLU A N 1
ATOM 1352 C CA . GLU A 1 173 ? -26.958 8.159 23.279 1.00 68.00 173 GLU A CA 1
ATOM 1353 C C . GLU A 1 173 ? -26.902 7.075 24.387 1.00 68.00 173 GLU A C 1
ATOM 1355 O O . GLU A 1 173 ? -27.610 7.155 25.389 1.00 68.00 173 GLU A O 1
ATOM 1360 N N . GLY A 1 174 ? -26.064 6.048 24.214 1.00 65.19 174 GLY A N 1
ATOM 1361 C CA . GLY A 1 174 ? -25.752 5.028 25.204 1.00 65.19 174 GLY A CA 1
ATOM 1362 C C . GLY A 1 174 ? -24.763 5.508 26.268 1.00 65.19 174 GLY A C 1
ATOM 1363 O O . GLY A 1 174 ? -24.184 6.593 26.185 1.00 65.19 174 GLY A O 1
ATOM 1364 N N . ASP A 1 175 ? -24.578 4.671 27.290 1.00 75.75 175 ASP A N 1
ATOM 1365 C CA . ASP A 1 175 ? -23.701 4.954 28.422 1.00 75.75 175 ASP A CA 1
ATOM 1366 C C . ASP A 1 175 ? -22.276 5.254 27.935 1.00 75.75 175 ASP A C 1
ATOM 1368 O O . ASP A 1 175 ? -21.579 4.406 27.371 1.00 75.75 175 ASP A O 1
ATOM 1372 N N . ILE A 1 176 ? -21.842 6.497 28.154 1.00 73.56 176 ILE A N 1
ATOM 1373 C CA . ILE A 1 176 ? -20.520 7.001 27.772 1.00 73.56 176 ILE A CA 1
ATOM 1374 C C . ILE A 1 176 ? -19.427 6.078 28.319 1.00 73.56 176 ILE A C 1
ATOM 1376 O O . ILE A 1 176 ? -18.398 5.895 27.670 1.00 73.56 176 ILE A O 1
ATOM 1380 N N . LEU A 1 177 ? -19.643 5.467 29.486 1.00 73.75 177 LEU A N 1
ATOM 1381 C CA . LEU A 1 177 ? -18.676 4.554 30.084 1.00 73.75 177 LEU A CA 1
ATOM 1382 C C . LEU A 1 177 ? -18.509 3.268 29.268 1.00 73.75 177 LEU A C 1
ATOM 1384 O O . LEU A 1 177 ? -17.386 2.783 29.134 1.00 73.75 177 LEU A O 1
ATOM 1388 N N . GLU A 1 178 ? -19.580 2.751 28.672 1.00 72.75 178 GLU A N 1
ATOM 1389 C CA . GLU A 1 178 ? -19.557 1.499 27.914 1.00 72.75 178 GLU A CA 1
ATOM 1390 C C . GLU A 1 178 ? -18.861 1.662 26.556 1.00 72.75 178 GLU A C 1
ATOM 1392 O O . GLU A 1 178 ? -18.089 0.797 26.145 1.00 72.75 178 GLU A O 1
ATOM 1397 N N . ALA A 1 179 ? -19.050 2.803 25.886 1.00 70.62 179 ALA A N 1
ATOM 1398 C CA . ALA A 1 179 ? -18.423 3.065 24.588 1.00 70.62 179 ALA A CA 1
ATOM 1399 C C . ALA A 1 179 ? -16.991 3.623 24.703 1.00 70.62 179 ALA A C 1
ATOM 1401 O O . ALA A 1 179 ? -16.106 3.265 23.921 1.00 70.62 179 ALA A O 1
ATOM 1402 N N . PHE A 1 180 ? -16.734 4.499 25.678 1.00 77.75 180 PHE A N 1
ATOM 1403 C CA . PHE A 1 180 ? -15.464 5.223 25.772 1.00 77.75 180 PHE A CA 1
ATOM 1404 C C . PHE A 1 180 ? -14.339 4.378 26.378 1.00 77.75 180 PHE A C 1
ATOM 1406 O O . PHE A 1 180 ? -13.198 4.433 25.906 1.00 77.75 180 PHE A O 1
ATOM 1413 N N . VAL A 1 181 ? -14.638 3.570 27.404 1.00 82.69 181 VAL A N 1
ATOM 1414 C CA . VAL A 1 181 ? -13.618 2.783 28.117 1.00 82.69 181 VAL A CA 1
ATOM 1415 C C . VAL A 1 181 ? -12.904 1.793 27.186 1.00 82.69 181 VAL A C 1
ATOM 1417 O O . VAL A 1 181 ? -11.669 1.822 27.156 1.00 82.69 181 VAL A O 1
ATOM 1420 N N . PRO A 1 182 ? -13.594 0.979 26.360 1.00 78.50 182 PRO A N 1
ATOM 1421 C CA . PRO A 1 182 ? -12.920 0.065 25.438 1.00 78.50 182 PRO A CA 1
ATOM 1422 C C . PRO A 1 182 ? -12.026 0.791 24.430 1.00 78.50 182 PRO A C 1
ATOM 1424 O O . PRO A 1 182 ? -10.950 0.296 24.088 1.00 78.50 182 PRO A O 1
ATOM 1427 N N . GLN A 1 183 ? -12.437 1.976 23.971 1.00 79.19 183 GLN A N 1
ATOM 1428 C CA . GLN A 1 183 ? -11.683 2.754 22.992 1.00 79.19 183 GLN A CA 1
ATOM 1429 C C . GLN A 1 183 ? -10.381 3.307 23.583 1.00 79.19 183 GLN A C 1
ATOM 1431 O O . GLN A 1 183 ? -9.319 3.163 22.974 1.00 79.19 183 GLN A O 1
ATOM 1436 N N . VAL A 1 184 ? -10.435 3.870 24.795 1.00 83.81 184 VAL A N 1
ATOM 1437 C CA . VAL A 1 184 ? -9.238 4.339 25.510 1.00 83.81 184 VAL A CA 1
ATOM 1438 C C . VAL A 1 184 ? -8.305 3.175 25.832 1.00 83.81 184 VAL A C 1
ATOM 1440 O O . VAL A 1 184 ? -7.097 3.287 25.633 1.00 83.81 184 VAL A O 1
ATOM 1443 N N . VAL A 1 185 ? -8.848 2.036 26.271 1.00 85.25 185 VAL A N 1
ATOM 1444 C CA . VAL A 1 185 ? -8.053 0.836 26.560 1.00 85.25 185 VAL A CA 1
ATOM 1445 C C . VAL A 1 185 ? -7.321 0.354 25.306 1.00 85.25 185 VAL A C 1
ATOM 1447 O O . VAL A 1 185 ? -6.104 0.177 25.356 1.00 85.25 185 VAL A O 1
ATOM 1450 N N . ARG A 1 186 ? -8.009 0.215 24.164 1.00 81.94 186 ARG A N 1
ATOM 1451 C CA . ARG A 1 186 ? -7.380 -0.166 22.882 1.00 81.94 186 ARG A CA 1
ATOM 1452 C C . ARG A 1 186 ? -6.249 0.786 22.494 1.00 81.94 186 ARG A C 1
ATOM 1454 O O . ARG A 1 186 ? -5.169 0.328 22.123 1.00 81.94 186 ARG A O 1
ATOM 1461 N N . LEU A 1 187 ? -6.474 2.092 22.636 1.00 84.94 187 LEU A N 1
ATOM 1462 C CA . LEU A 1 187 ? -5.466 3.110 22.351 1.00 84.94 187 LEU A CA 1
ATOM 1463 C C . LEU A 1 187 ? -4.230 2.953 23.254 1.00 84.94 187 LEU A C 1
ATOM 1465 O O . LEU A 1 187 ? -3.101 2.954 22.765 1.00 84.94 187 LEU A O 1
ATOM 1469 N N . LEU A 1 188 ? -4.429 2.758 24.561 1.00 87.62 188 LEU A N 1
ATOM 1470 C CA . LEU A 1 188 ? -3.339 2.536 25.515 1.00 87.62 188 LEU A CA 1
ATOM 1471 C C . LEU A 1 188 ? -2.550 1.256 25.207 1.00 87.62 188 LEU A C 1
ATOM 1473 O O . LEU A 1 188 ? -1.320 1.280 25.261 1.00 87.62 188 LEU A O 1
ATOM 1477 N N . PHE A 1 189 ? -3.226 0.166 24.832 1.00 87.31 189 PHE A N 1
ATOM 1478 C CA . PHE A 1 189 ? -2.568 -1.080 24.424 1.00 87.31 189 PHE A CA 1
ATOM 1479 C C . PHE A 1 189 ? -1.697 -0.898 23.177 1.00 87.31 189 PHE A C 1
ATOM 1481 O O . PHE A 1 189 ? -0.586 -1.424 23.136 1.00 87.31 189 PHE A O 1
ATOM 1488 N N . GLN A 1 190 ? -2.161 -0.127 22.190 1.00 84.88 190 GLN A N 1
ATOM 1489 C CA . GLN A 1 190 ? -1.394 0.152 20.975 1.00 84.88 190 GLN A CA 1
ATOM 1490 C C . GLN A 1 190 ? -0.126 0.967 21.270 1.00 84.88 190 GLN A C 1
ATOM 1492 O O . GLN A 1 190 ? 0.950 0.654 20.764 1.00 84.88 190 GLN A O 1
ATOM 1497 N N . PHE A 1 191 ? -0.213 1.982 22.133 1.00 90.38 191 PHE A N 1
ATOM 1498 C CA . PHE A 1 191 ? 0.978 2.721 22.560 1.00 90.38 191 PHE A CA 1
ATOM 1499 C C . PHE A 1 191 ? 1.931 1.859 23.394 1.00 90.38 191 PHE A C 1
ATOM 1501 O O . PHE A 1 191 ? 3.147 1.933 23.208 1.00 90.38 191 PHE A O 1
ATOM 1508 N N . ALA A 1 192 ? 1.397 1.024 24.288 1.00 91.00 192 ALA A N 1
ATOM 1509 C CA . ALA A 1 192 ? 2.199 0.135 25.120 1.00 91.00 192 ALA A CA 1
ATOM 1510 C C . ALA A 1 192 ? 2.961 -0.903 24.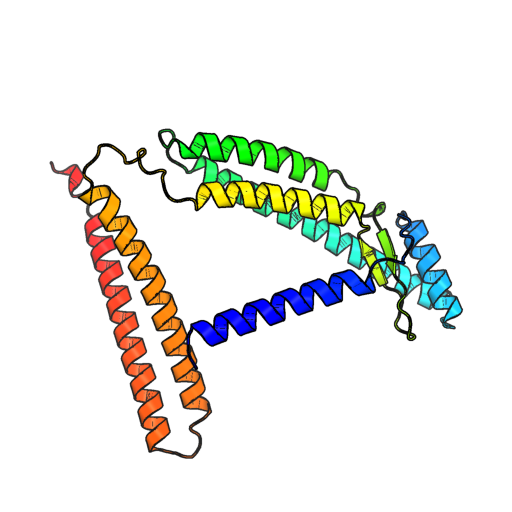282 1.00 91.00 192 ALA A C 1
ATOM 1512 O O . ALA A 1 192 ? 4.148 -1.121 24.524 1.00 91.00 192 ALA A O 1
ATOM 1513 N N . SER A 1 193 ? 2.322 -1.504 23.274 1.00 87.88 193 SER A N 1
ATOM 1514 C CA . SER A 1 193 ? 2.958 -2.510 22.415 1.00 87.88 193 SER A CA 1
ATOM 1515 C C . SER A 1 193 ? 4.109 -1.920 21.594 1.00 87.88 193 SER A C 1
ATOM 1517 O O . SER A 1 193 ? 5.196 -2.498 21.562 1.00 87.88 193 SER A O 1
ATOM 1519 N N . ILE A 1 194 ? 3.921 -0.726 21.022 1.00 91.38 194 ILE A N 1
ATOM 1520 C CA . ILE A 1 194 ? 4.975 0.002 20.299 1.00 91.38 194 ILE A CA 1
ATOM 1521 C C . ILE A 1 194 ? 6.126 0.371 21.244 1.00 91.38 194 ILE A C 1
ATOM 1523 O O . ILE A 1 194 ? 7.293 0.170 20.904 1.00 91.38 194 ILE A O 1
ATOM 1527 N N . ALA A 1 195 ? 5.827 0.871 22.447 1.00 93.31 195 ALA A N 1
ATOM 1528 C CA . ALA A 1 195 ? 6.852 1.220 23.429 1.00 93.31 195 ALA A CA 1
ATOM 1529 C C . ALA A 1 195 ? 7.688 0.000 23.855 1.00 93.31 195 ALA A C 1
ATOM 1531 O O . ALA A 1 195 ? 8.915 0.093 23.934 1.00 93.31 195 ALA A O 1
ATOM 1532 N N . ILE A 1 196 ? 7.043 -1.150 24.077 1.00 92.38 196 ILE A N 1
ATOM 1533 C CA . ILE A 1 196 ? 7.717 -2.412 24.406 1.00 92.38 196 ILE A CA 1
ATOM 1534 C C . ILE A 1 196 ? 8.603 -2.872 23.248 1.00 92.38 196 ILE A C 1
ATOM 1536 O O . ILE A 1 196 ? 9.752 -3.244 23.482 1.00 92.38 196 ILE A O 1
ATOM 1540 N N . LEU A 1 197 ? 8.114 -2.806 22.006 1.00 92.81 197 LEU A N 1
ATOM 1541 C CA . LEU A 1 197 ? 8.890 -3.183 20.824 1.00 92.81 197 LEU A CA 1
ATOM 1542 C C . LEU A 1 197 ? 10.160 -2.330 20.690 1.00 92.81 197 LEU A C 1
ATOM 1544 O O . LEU A 1 197 ? 11.253 -2.865 20.503 1.00 92.81 197 LEU A O 1
ATOM 1548 N N . ILE A 1 198 ? 10.039 -1.009 20.855 1.00 94.06 198 ILE A N 1
ATOM 1549 C CA . ILE A 1 198 ? 11.181 -0.085 20.819 1.00 94.06 198 ILE A CA 1
ATOM 1550 C C . ILE A 1 198 ? 12.169 -0.396 21.948 1.00 94.06 198 ILE A C 1
ATOM 1552 O O . ILE A 1 198 ? 13.381 -0.426 21.712 1.00 94.06 198 ILE A O 1
ATOM 1556 N N . ALA A 1 199 ? 11.676 -0.647 23.164 1.00 92.44 199 ALA A N 1
ATOM 1557 C CA . ALA A 1 199 ? 12.518 -1.019 24.297 1.00 92.44 199 ALA A CA 1
ATOM 1558 C C . ALA A 1 199 ? 13.277 -2.328 24.025 1.00 92.44 199 ALA A C 1
ATOM 1560 O O . ALA A 1 199 ? 14.486 -2.397 24.260 1.00 92.44 199 ALA A O 1
ATOM 1561 N N . PHE A 1 200 ? 12.604 -3.323 23.442 1.00 92.12 200 PHE A N 1
ATOM 1562 C CA . PHE A 1 200 ? 13.188 -4.613 23.087 1.00 92.12 200 PHE A CA 1
ATOM 1563 C C . PHE A 1 200 ? 14.299 -4.468 22.038 1.00 92.12 200 PHE A C 1
ATOM 1565 O O . PHE A 1 200 ? 15.425 -4.905 22.279 1.00 92.12 200 PHE A O 1
ATOM 1572 N N . ILE A 1 201 ? 14.038 -3.762 20.932 1.00 95.56 201 ILE A N 1
ATOM 1573 C CA . ILE A 1 201 ? 15.036 -3.494 19.881 1.00 95.56 201 ILE A CA 1
ATOM 1574 C C . ILE A 1 201 ? 16.236 -2.730 20.453 1.00 95.56 201 ILE A C 1
ATOM 1576 O O . ILE A 1 201 ? 17.384 -3.132 20.254 1.00 95.56 201 ILE A O 1
ATOM 1580 N N . THR A 1 202 ? 15.984 -1.663 21.217 1.00 93.06 202 THR A N 1
A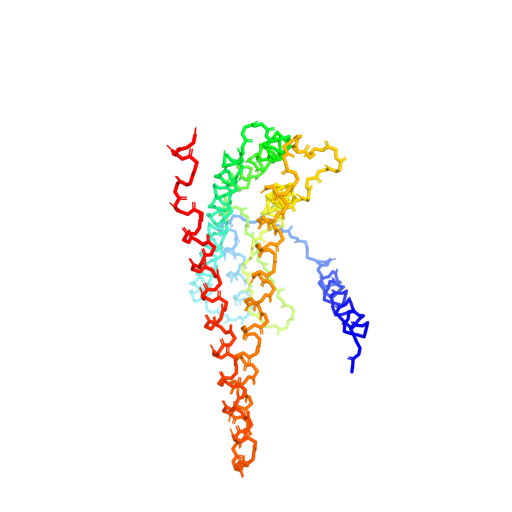TOM 1581 C CA . THR A 1 202 ? 17.047 -0.843 21.822 1.00 93.06 202 THR A CA 1
ATOM 1582 C C . THR A 1 202 ? 17.913 -1.678 22.762 1.00 93.06 202 THR A C 1
ATOM 1584 O O . THR A 1 202 ? 19.137 -1.559 22.750 1.00 93.06 202 THR A O 1
ATOM 1587 N N . SER A 1 203 ? 17.295 -2.563 23.547 1.00 94.06 203 SER A N 1
ATOM 1588 C CA . SER A 1 203 ? 18.008 -3.455 24.461 1.00 94.06 203 SER A CA 1
ATOM 1589 C C . SER A 1 203 ? 18.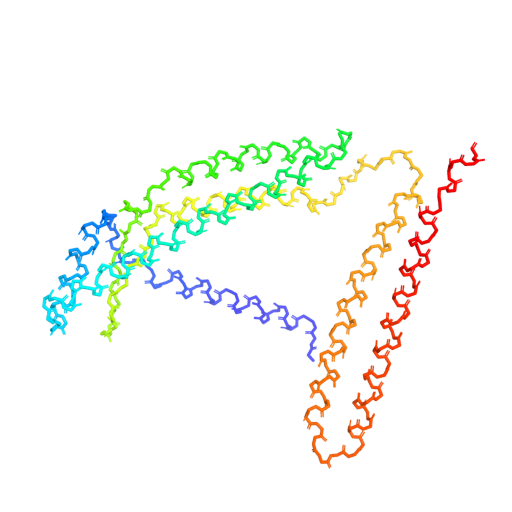865 -4.495 23.727 1.00 94.06 203 SER A C 1
ATOM 1591 O O . SER A 1 203 ? 19.998 -4.744 24.140 1.00 94.06 203 SER A O 1
ATOM 1593 N N . GLY A 1 204 ? 18.382 -5.029 22.598 1.00 94.38 204 GLY A N 1
ATOM 1594 C CA . GLY A 1 204 ? 19.130 -5.960 21.751 1.00 94.38 204 GLY A CA 1
ATOM 1595 C C . GLY A 1 204 ? 20.343 -5.299 21.097 1.00 94.38 204 GLY A C 1
ATOM 1596 O O . GLY A 1 204 ? 21.454 -5.818 21.189 1.00 94.38 204 GLY A O 1
ATOM 1597 N N . ILE A 1 205 ? 20.161 -4.105 20.525 1.00 95.88 205 ILE A N 1
ATOM 1598 C CA . ILE A 1 205 ? 21.261 -3.317 19.950 1.00 95.88 205 ILE A CA 1
ATOM 1599 C C . ILE A 1 205 ? 22.299 -2.984 21.029 1.00 95.88 205 ILE A C 1
ATOM 1601 O O . ILE A 1 205 ? 23.499 -3.145 20.811 1.00 95.88 205 ILE A O 1
ATOM 1605 N N . TYR A 1 206 ? 21.853 -2.559 22.214 1.00 94.75 206 TYR A N 1
ATOM 1606 C CA . TYR A 1 206 ? 22.754 -2.219 23.314 1.00 94.75 206 TYR A CA 1
ATOM 1607 C C . TYR A 1 206 ? 23.558 -3.435 23.799 1.00 94.75 206 TYR A C 1
ATOM 1609 O O . TYR A 1 206 ? 24.735 -3.292 24.126 1.00 94.75 206 TYR A O 1
ATOM 1617 N N . LEU A 1 207 ? 22.968 -4.636 23.788 1.00 95.88 207 LEU A N 1
ATOM 1618 C CA . LEU A 1 207 ? 23.673 -5.878 24.106 1.00 95.88 207 LEU A CA 1
ATOM 1619 C C . LEU A 1 207 ? 24.782 -6.177 23.086 1.00 95.88 207 LEU A C 1
ATOM 1621 O O . LEU A 1 207 ? 25.898 -6.489 23.495 1.00 95.88 207 LEU A O 1
ATOM 1625 N N . VAL A 1 208 ? 24.497 -6.028 21.787 1.00 96.56 208 VAL A N 1
ATOM 1626 C CA . VAL A 1 208 ? 25.477 -6.253 20.710 1.00 96.56 208 VAL A CA 1
ATOM 1627 C C . VAL A 1 208 ? 26.604 -5.222 20.759 1.00 96.56 208 VAL A C 1
ATOM 1629 O O . VAL A 1 208 ? 27.752 -5.570 20.566 1.00 96.56 208 VAL A O 1
ATOM 1632 N N . ILE A 1 209 ? 26.344 -3.951 21.062 1.00 96.38 209 ILE A N 1
ATOM 1633 C CA . ILE A 1 209 ? 27.412 -2.929 21.065 1.00 96.38 209 ILE A CA 1
ATOM 1634 C C . ILE A 1 209 ? 28.297 -3.005 22.327 1.00 96.38 209 ILE A C 1
ATOM 1636 O O . ILE A 1 209 ? 29.407 -2.478 22.345 1.00 96.38 209 ILE A O 1
ATOM 1640 N N . SER A 1 210 ? 27.846 -3.668 23.394 1.00 95.19 210 SER A N 1
ATOM 1641 C CA . SER A 1 210 ? 28.530 -3.679 24.699 1.00 95.19 210 SER A CA 1
ATOM 1642 C C . SER A 1 210 ? 29.728 -4.633 24.805 1.00 95.19 210 SER A C 1
ATOM 1644 O O . SER A 1 210 ? 30.189 -4.880 25.921 1.00 95.19 210 SER A O 1
ATOM 1646 N N . PHE A 1 211 ? 30.234 -5.166 23.687 1.00 83.12 211 PHE A N 1
ATOM 1647 C CA . PHE A 1 211 ? 31.405 -6.045 23.684 1.00 83.12 211 PHE A CA 1
ATOM 1648 C C . PHE A 1 211 ? 32.561 -5.409 24.483 1.00 83.12 211 PHE A C 1
ATOM 1650 O O . PHE A 1 211 ? 32.904 -4.249 24.268 1.00 83.12 211 PHE A O 1
ATOM 1657 N N . ASP A 1 212 ? 33.115 -6.181 25.425 1.00 90.88 212 ASP A N 1
ATOM 1658 C CA . ASP A 1 212 ? 34.241 -5.844 26.320 1.00 90.88 212 ASP A CA 1
ATOM 1659 C C . ASP A 1 212 ? 33.950 -4.967 27.560 1.00 90.88 212 ASP A C 1
ATOM 1661 O O . ASP A 1 212 ? 34.845 -4.697 28.356 1.00 90.88 212 ASP A O 1
ATOM 1665 N N . ASN A 1 213 ? 32.703 -4.549 27.808 1.00 95.81 213 ASN A N 1
ATOM 1666 C CA . ASN A 1 213 ? 32.366 -3.803 29.028 1.00 95.81 213 ASN A CA 1
ATOM 1667 C C . ASN A 1 213 ? 31.293 -4.520 29.867 1.00 95.81 213 ASN A C 1
ATOM 1669 O O . ASN A 1 213 ? 30.096 -4.423 29.584 1.00 95.81 213 ASN A O 1
ATOM 1673 N N . GLU A 1 214 ? 31.719 -5.204 30.935 1.00 95.38 214 GLU A N 1
ATOM 1674 C CA . GLU A 1 214 ? 30.836 -5.977 31.828 1.00 95.38 214 GLU A CA 1
ATOM 1675 C C . GLU A 1 214 ? 29.711 -5.140 32.460 1.00 95.38 214 GLU A C 1
ATOM 1677 O O . GLU A 1 214 ? 28.582 -5.621 32.616 1.00 95.38 214 GLU A O 1
ATOM 1682 N N . GLU A 1 215 ? 29.978 -3.871 32.775 1.00 95.69 215 GLU A N 1
ATOM 1683 C CA . GLU A 1 215 ? 28.978 -2.954 33.328 1.00 95.69 215 GLU A CA 1
ATOM 1684 C C . GLU A 1 215 ? 27.866 -2.685 32.302 1.00 95.69 215 GLU A C 1
ATOM 1686 O O . GLU A 1 215 ? 26.671 -2.759 32.615 1.00 95.69 215 GLU A O 1
ATOM 1691 N N . ARG A 1 216 ? 28.240 -2.447 31.038 1.00 93.88 216 ARG A N 1
ATOM 1692 C CA . ARG A 1 216 ? 27.278 -2.221 29.950 1.00 93.88 216 ARG A CA 1
ATOM 1693 C C . ARG A 1 216 ? 26.501 -3.485 29.598 1.00 93.88 216 ARG A C 1
ATOM 1695 O O . ARG A 1 216 ? 25.289 -3.397 29.411 1.00 93.88 216 ARG A O 1
ATOM 1702 N N . VAL A 1 217 ? 27.148 -4.652 29.595 1.00 95.56 217 VAL A N 1
ATOM 1703 C CA . VAL A 1 217 ? 26.472 -5.945 29.390 1.00 95.56 217 VAL A CA 1
ATOM 1704 C C . VAL A 1 217 ? 25.439 -6.199 30.490 1.00 95.56 217 VAL A C 1
ATOM 1706 O O . VAL A 1 217 ? 24.309 -6.594 30.199 1.00 95.56 217 VAL A O 1
ATOM 1709 N N . THR A 1 218 ? 25.782 -5.925 31.749 1.00 95.44 218 THR A N 1
ATOM 1710 C CA . THR A 1 218 ? 24.851 -6.077 32.879 1.00 95.44 218 THR A CA 1
ATOM 1711 C C . THR A 1 218 ? 23.656 -5.136 32.741 1.00 95.44 218 THR A C 1
ATOM 1713 O O . THR A 1 218 ? 22.506 -5.547 32.907 1.00 95.44 218 THR A O 1
ATOM 1716 N N . LYS A 1 219 ? 23.900 -3.883 32.343 1.00 93.00 219 LYS A N 1
ATOM 1717 C CA . LYS A 1 219 ? 22.832 -2.916 32.070 1.00 93.00 219 LYS A CA 1
ATOM 1718 C C . LYS A 1 219 ? 21.922 -3.361 30.918 1.00 93.00 219 LYS A C 1
ATOM 1720 O O . LYS A 1 219 ? 20.704 -3.267 31.053 1.00 93.00 219 LYS A O 1
ATOM 1725 N N . ALA A 1 220 ? 22.489 -3.889 29.831 1.00 93.75 220 ALA A N 1
ATOM 1726 C CA . ALA A 1 220 ? 21.739 -4.430 28.696 1.00 93.75 220 ALA A CA 1
ATOM 1727 C C . ALA A 1 220 ? 20.802 -5.570 29.126 1.00 93.75 220 ALA A C 1
ATOM 1729 O O . ALA A 1 220 ? 19.609 -5.545 28.829 1.00 93.75 220 ALA A O 1
ATOM 1730 N N . LYS A 1 221 ? 21.329 -6.535 29.894 1.00 94.75 221 LYS A N 1
ATOM 1731 C CA . LYS A 1 221 ? 20.558 -7.670 30.425 1.00 94.75 221 LYS A CA 1
ATOM 1732 C C . LYS A 1 221 ? 19.402 -7.212 31.310 1.00 94.75 221 LYS A C 1
ATOM 1734 O O . LYS A 1 221 ? 18.288 -7.706 31.156 1.00 94.75 221 LYS A O 1
ATOM 1739 N N . ASN A 1 222 ? 19.638 -6.230 32.178 1.00 95.38 222 ASN A N 1
ATOM 1740 C CA . ASN A 1 222 ? 18.584 -5.667 33.018 1.00 95.38 222 ASN A CA 1
ATOM 1741 C C . ASN A 1 222 ? 17.495 -4.980 32.179 1.00 95.38 222 ASN A C 1
ATOM 1743 O O . ASN A 1 222 ? 16.314 -5.160 32.458 1.00 95.38 222 ASN A O 1
ATOM 1747 N N . MET A 1 223 ? 17.858 -4.245 31.121 1.00 93.00 223 MET A N 1
ATOM 1748 C CA . MET A 1 223 ? 16.874 -3.638 30.212 1.00 93.00 223 MET A CA 1
ATOM 1749 C C . MET A 1 223 ? 16.014 -4.685 29.493 1.00 93.00 223 MET A C 1
ATOM 1751 O O . MET A 1 223 ? 14.798 -4.508 29.409 1.00 93.00 223 MET A O 1
ATOM 1755 N N . ILE A 1 224 ? 16.618 -5.783 29.025 1.00 95.12 224 ILE A N 1
ATOM 1756 C CA . ILE A 1 224 ? 15.880 -6.914 28.441 1.00 95.12 224 ILE A CA 1
ATOM 1757 C C . ILE A 1 224 ? 14.918 -7.500 29.482 1.00 95.12 224 ILE A C 1
ATOM 1759 O O . ILE A 1 224 ? 13.736 -7.674 29.194 1.00 95.12 224 ILE A O 1
ATOM 1763 N N . TYR A 1 225 ? 15.395 -7.743 30.706 1.00 96.31 225 TYR A N 1
ATOM 1764 C CA . TYR A 1 225 ? 14.594 -8.324 31.786 1.00 96.31 225 TYR A CA 1
ATOM 1765 C C . TYR A 1 225 ? 13.379 -7.457 32.150 1.00 96.31 225 TYR A C 1
ATOM 1767 O O . TYR A 1 225 ? 12.258 -7.958 32.217 1.00 96.31 225 TYR A O 1
ATOM 1775 N N . TYR A 1 226 ? 13.565 -6.142 32.306 1.00 94.50 226 TYR A N 1
ATOM 1776 C CA . TYR A 1 226 ? 12.457 -5.223 32.581 1.00 94.50 226 TYR A CA 1
ATOM 1777 C C . TYR A 1 226 ? 11.474 -5.111 31.411 1.00 94.50 226 TYR A C 1
ATOM 1779 O O . TYR A 1 226 ? 10.268 -5.043 31.642 1.00 94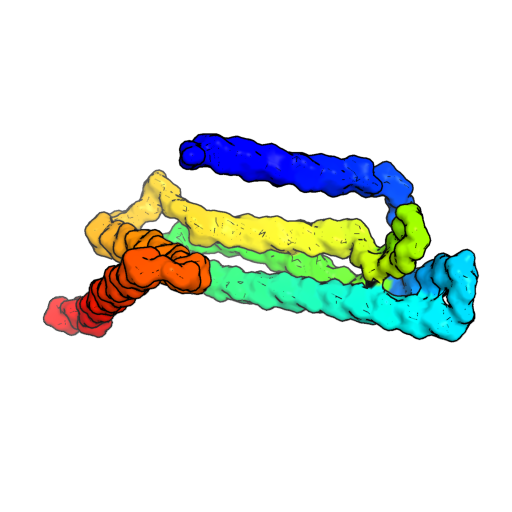.50 226 TYR A O 1
ATOM 1787 N N . SER A 1 227 ? 11.962 -5.138 30.168 1.00 93.06 227 SER A N 1
ATOM 1788 C CA . SER A 1 227 ? 11.095 -5.133 28.981 1.00 93.06 227 SER A CA 1
ATOM 1789 C C . SER A 1 227 ? 10.246 -6.406 28.911 1.00 93.06 227 SER A C 1
ATOM 1791 O O . SER A 1 227 ? 9.057 -6.336 28.610 1.00 93.06 227 SER A O 1
ATOM 1793 N N . LEU A 1 228 ? 10.829 -7.558 29.266 1.00 95.94 228 LEU A N 1
ATOM 1794 C CA . LEU A 1 228 ? 10.129 -8.841 29.322 1.00 95.94 228 LEU A CA 1
ATOM 1795 C C . LEU A 1 228 ? 9.044 -8.852 30.410 1.00 95.94 228 LEU A C 1
ATOM 1797 O O . LEU A 1 228 ? 7.933 -9.318 30.168 1.00 95.94 228 LEU A O 1
ATOM 1801 N N . ILE A 1 229 ? 9.343 -8.296 31.588 1.00 96.06 229 ILE A N 1
ATOM 1802 C CA . ILE A 1 229 ? 8.357 -8.134 32.665 1.00 96.06 229 ILE A CA 1
ATOM 1803 C C . ILE A 1 229 ? 7.222 -7.209 32.217 1.00 96.06 229 ILE A C 1
ATOM 1805 O O . ILE A 1 229 ? 6.056 -7.559 32.383 1.00 96.06 229 ILE A O 1
ATOM 1809 N N . GLY A 1 230 ? 7.538 -6.057 31.618 1.00 92.25 230 GLY A N 1
ATOM 1810 C CA . GLY A 1 230 ? 6.529 -5.130 31.098 1.00 92.25 230 GLY A CA 1
ATOM 1811 C C . GLY A 1 230 ? 5.622 -5.788 30.057 1.00 92.25 230 GLY A C 1
ATOM 1812 O O . GLY A 1 230 ? 4.402 -5.654 30.124 1.00 92.25 230 GLY A O 1
ATOM 1813 N N . PHE A 1 231 ? 6.204 -6.575 29.152 1.00 93.69 231 PHE A N 1
ATOM 1814 C CA . PHE A 1 231 ? 5.453 -7.364 28.182 1.00 93.69 231 PHE A CA 1
ATOM 1815 C C . PHE A 1 231 ? 4.533 -8.394 28.846 1.00 93.69 231 PHE A C 1
ATOM 1817 O O . PHE A 1 231 ? 3.350 -8.458 28.512 1.00 93.69 231 PHE A O 1
ATOM 1824 N N . ALA A 1 232 ? 5.032 -9.141 29.835 1.00 96.19 232 ALA A N 1
ATOM 1825 C CA . ALA A 1 232 ? 4.217 -10.088 30.591 1.00 96.19 232 ALA A CA 1
ATOM 1826 C C . ALA A 1 232 ? 3.027 -9.398 31.282 1.00 96.19 232 ALA A C 1
ATOM 1828 O O . ALA A 1 232 ? 1.909 -9.903 31.215 1.00 96.19 232 ALA A O 1
ATOM 1829 N N . PHE A 1 233 ? 3.226 -8.217 31.878 1.00 95.19 233 PHE A N 1
ATOM 1830 C CA . PHE A 1 233 ? 2.141 -7.435 32.483 1.00 95.19 233 PHE A CA 1
ATOM 1831 C C . PHE A 1 233 ? 1.066 -7.022 31.473 1.00 95.19 233 PHE A C 1
ATOM 1833 O O . PHE A 1 233 ? -0.122 -7.141 31.770 1.00 95.19 233 PHE A O 1
ATOM 1840 N N . VAL A 1 234 ? 1.461 -6.572 30.278 1.00 91.06 234 VAL A N 1
ATOM 1841 C CA . VAL A 1 234 ? 0.511 -6.224 29.208 1.00 91.06 234 VAL A CA 1
ATOM 1842 C C . VAL A 1 234 ? -0.285 -7.455 28.765 1.00 91.06 234 VAL A C 1
ATOM 1844 O O . VAL A 1 234 ? -1.504 -7.369 28.622 1.00 91.06 234 VAL A O 1
ATOM 1847 N N . LEU A 1 235 ? 0.364 -8.617 28.629 1.00 92.38 235 LEU A N 1
ATOM 1848 C CA . LEU A 1 235 ? -0.322 -9.877 28.318 1.00 92.38 235 LEU A CA 1
ATOM 1849 C C . LEU A 1 235 ? -1.318 -10.289 29.410 1.00 92.38 235 LEU A C 1
ATOM 1851 O O . LEU A 1 235 ? -2.441 -10.678 29.093 1.00 92.38 235 LEU A O 1
ATOM 1855 N N . PHE A 1 236 ? -0.946 -10.165 30.686 1.00 94.94 236 PHE A N 1
ATOM 1856 C CA . PHE A 1 236 ? -1.853 -10.441 31.803 1.00 94.94 236 PHE A CA 1
ATOM 1857 C C . PHE A 1 236 ? -3.050 -9.488 31.824 1.00 94.94 236 PHE A C 1
ATOM 1859 O O . PHE A 1 236 ? -4.181 -9.938 31.994 1.00 94.94 236 PHE A O 1
ATOM 1866 N N . ALA A 1 237 ? -2.826 -8.190 31.609 1.00 90.75 237 ALA A N 1
ATOM 1867 C CA . ALA A 1 237 ? -3.905 -7.210 31.532 1.00 90.75 237 ALA A CA 1
ATOM 1868 C C . ALA A 1 237 ? -4.882 -7.545 30.396 1.00 90.75 237 ALA A C 1
ATOM 1870 O O . ALA A 1 237 ? -6.094 -7.541 30.604 1.00 90.75 237 ALA A O 1
ATOM 1871 N N . PHE A 1 238 ? -4.362 -7.900 29.217 1.00 85.12 238 PHE A N 1
ATOM 1872 C CA . PHE A 1 238 ? -5.183 -8.324 28.085 1.00 85.12 238 PHE A CA 1
ATOM 1873 C C . PHE A 1 238 ? -5.987 -9.593 28.398 1.00 85.12 238 PHE A C 1
ATOM 1875 O O . PHE A 1 238 ? -7.183 -9.642 28.121 1.00 85.12 238 PHE A O 1
ATOM 1882 N N . ALA A 1 239 ? -5.358 -10.594 29.022 1.00 90.94 239 ALA A N 1
ATOM 1883 C CA . ALA A 1 239 ? -6.027 -11.830 29.419 1.00 90.94 239 ALA A CA 1
ATOM 1884 C C . ALA A 1 239 ? -7.174 -11.579 30.411 1.00 90.94 239 ALA A C 1
ATOM 1886 O O . ALA A 1 239 ? -8.228 -12.193 30.275 1.00 90.94 239 ALA A O 1
ATOM 1887 N N . ILE A 1 240 ? -7.000 -10.657 31.366 1.00 90.25 240 ILE A N 1
ATOM 1888 C CA . ILE A 1 240 ? -8.058 -10.269 32.310 1.00 90.25 240 ILE A CA 1
ATOM 1889 C C . ILE A 1 240 ? -9.203 -9.566 31.582 1.00 90.25 240 ILE A C 1
ATOM 1891 O O . ILE A 1 240 ? -10.352 -9.948 31.782 1.00 90.25 240 ILE A O 1
ATOM 1895 N N . VAL A 1 241 ? -8.912 -8.573 30.730 1.00 85.38 241 VAL A N 1
ATOM 1896 C CA . VAL A 1 241 ? -9.958 -7.868 29.966 1.00 85.38 241 VAL A CA 1
ATOM 1897 C C . VAL A 1 241 ? -10.750 -8.864 29.130 1.00 85.38 241 VAL A C 1
ATOM 1899 O O . VAL A 1 241 ? -11.972 -8.878 29.216 1.00 85.38 241 VAL A O 1
ATOM 1902 N N . LYS A 1 242 ? -10.057 -9.747 28.406 1.00 82.12 242 LYS A N 1
ATOM 1903 C CA . LYS A 1 242 ? -10.691 -10.793 27.608 1.00 82.12 242 LYS A CA 1
ATOM 1904 C C . LYS A 1 242 ? -11.536 -11.736 28.466 1.00 82.12 242 LYS A C 1
ATOM 1906 O O . LYS A 1 242 ? -12.669 -12.021 28.110 1.00 82.12 242 LYS A O 1
ATOM 1911 N N . ALA A 1 243 ? -11.022 -12.193 29.608 1.00 87.38 243 ALA A N 1
ATOM 1912 C CA . ALA A 1 243 ? -11.779 -13.058 30.509 1.00 87.38 243 ALA A CA 1
ATOM 1913 C C . ALA A 1 243 ? -13.055 -12.374 31.026 1.00 87.38 243 ALA A C 1
ATOM 1915 O O . ALA A 1 243 ? -14.091 -13.020 31.112 1.00 87.38 243 ALA A O 1
ATOM 1916 N N . VAL A 1 244 ? -13.002 -11.076 31.337 1.00 84.75 244 VAL A N 1
ATOM 1917 C CA . VAL A 1 244 ? -14.176 -10.312 31.787 1.00 84.75 244 VAL A CA 1
ATOM 1918 C C . VAL A 1 244 ? -15.185 -10.100 30.656 1.00 84.75 244 VAL A C 1
ATOM 1920 O O . VAL A 1 244 ? -16.380 -10.164 30.917 1.00 84.75 244 VAL A O 1
ATOM 1923 N N . THR A 1 245 ? -14.734 -9.868 29.420 1.00 78.81 245 THR A N 1
ATOM 1924 C CA . THR A 1 245 ? -15.634 -9.666 28.272 1.00 78.81 245 THR A CA 1
ATOM 1925 C C . THR A 1 245 ? -16.216 -10.964 27.716 1.00 78.81 245 THR A C 1
ATOM 1927 O O . THR A 1 245 ? -17.326 -10.942 27.202 1.00 78.81 245 THR A O 1
ATOM 1930 N N . ASP A 1 246 ? -15.476 -12.076 27.796 1.00 81.06 246 ASP A N 1
ATOM 1931 C CA . ASP A 1 246 ? -15.899 -13.388 27.280 1.00 81.06 246 ASP A CA 1
ATOM 1932 C C . ASP A 1 246 ? -16.855 -14.108 28.243 1.00 81.06 246 ASP A C 1
ATOM 1934 O O . ASP A 1 246 ? -17.650 -14.950 27.824 1.00 81.06 246 ASP A O 1
ATOM 1938 N N . ILE A 1 247 ? -16.785 -13.812 29.546 1.00 81.06 247 ILE A N 1
ATOM 1939 C CA . ILE A 1 247 ? -17.833 -14.237 30.472 1.00 81.06 247 ILE A CA 1
ATOM 1940 C C . ILE A 1 247 ? -19.066 -13.416 30.100 1.00 81.06 247 ILE A C 1
ATOM 1942 O O . ILE A 1 247 ? -19.106 -12.225 30.388 1.00 81.06 247 ILE A O 1
ATOM 1946 N N . ASP A 1 248 ? -20.050 -14.058 29.462 1.00 63.75 248 ASP A N 1
ATOM 1947 C CA . ASP A 1 248 ? -21.399 -13.550 29.164 1.00 63.75 248 ASP A CA 1
ATOM 1948 C C . ASP A 1 248 ? -22.120 -13.091 30.454 1.00 63.75 248 ASP A C 1
ATOM 1950 O O . ASP A 1 248 ? -23.106 -13.679 30.908 1.00 63.75 248 ASP A O 1
ATOM 1954 N N . PHE A 1 249 ? -21.631 -12.030 31.091 1.00 59.66 249 PHE A N 1
ATOM 1955 C CA . PHE A 1 249 ? -22.176 -11.484 32.330 1.00 59.66 249 PHE A CA 1
ATOM 1956 C C . PHE A 1 249 ? -23.601 -10.948 32.099 1.00 59.66 249 PHE A C 1
ATOM 1958 O O . PHE A 1 249 ? -24.419 -10.929 33.014 1.00 59.66 249 PHE A O 1
ATOM 1965 N N . PHE A 1 250 ? -23.926 -10.610 30.845 1.00 56.16 250 PHE A N 1
ATOM 1966 C CA . PHE A 1 250 ? -25.232 -10.134 30.388 1.00 56.16 250 PHE A CA 1
ATOM 1967 C C . PHE A 1 250 ? -26.240 -11.238 30.035 1.00 56.16 250 PHE A C 1
ATOM 1969 O O . PHE A 1 250 ? -27.379 -10.924 29.715 1.00 56.16 250 PHE A O 1
ATOM 1976 N N . ARG A 1 251 ? -25.877 -12.528 30.085 1.00 54.69 251 ARG A N 1
ATOM 1977 C CA . ARG A 1 251 ? -26.840 -13.618 29.819 1.00 54.69 251 ARG A CA 1
ATOM 1978 C C . ARG A 1 251 ? -27.602 -14.074 31.073 1.00 54.69 251 ARG A C 1
ATOM 1980 O O . ARG A 1 251 ? -28.523 -14.881 30.968 1.00 54.69 251 ARG A O 1
ATOM 1987 N N . PHE A 1 252 ? -27.216 -13.581 32.251 1.00 58.78 252 PHE A N 1
ATOM 1988 C CA . PHE A 1 252 ? -27.768 -13.990 33.549 1.00 58.78 252 PHE A CA 1
ATOM 1989 C C . PHE A 1 252 ? -28.605 -12.919 34.266 1.00 58.78 252 PHE A C 1
ATOM 1991 O O . PHE A 1 252 ? -29.152 -13.215 35.329 1.00 58.78 252 PHE A O 1
ATOM 1998 N N . ILE A 1 253 ? -28.723 -11.714 33.703 1.00 45.22 253 ILE A N 1
ATOM 1999 C CA . ILE A 1 253 ? -29.592 -10.630 34.193 1.00 45.22 253 ILE A CA 1
ATOM 2000 C C . ILE A 1 253 ? -30.580 -10.291 33.083 1.00 45.22 253 ILE A C 1
ATOM 2002 O O . ILE A 1 253 ? -31.781 -10.148 33.398 1.00 45.22 253 ILE A O 1
#

Nearest PDB structures (foldseek):
  3q84-assembly2_H  TM=3.082E-01  e=1.030E+00  Homo sapiens
  2pms-assembly2_D  TM=4.589E-01  e=5.181E+00  Streptococcus pneumoniae
  6h7w-assembly1_M  TM=3.296E-01  e=4.635E+00  Thermochaetoides thermophila DSM 1495

Secondary structure (DSSP, 8-state):
--HHHHHHHHHHHHHHHHHHHHHHSTT-----B-HHHHHHHHHHHHHHTT--HHHHHHHHHHHHHHHHHHHHHHHHHHHHHHHHHHHHHHTS-TT-HHHHHHHHHHHHHHHHHHHHHTS-GGGSEEEE--TTSPPPEEEE-HHHHHHHHHHHHHHHHHHHHHHSPPPTT---SS-HHHHHHHHHHHHHHHHHHHHHHHHHHHHHHHHHHTTT-HHHHHHHHHHHHHHHHHHHHHHHHHHHHHHHHHS-GGG--

Sequence (253 aa):
MTIKQINHWLKRMLSAVILVSLVIIPYMQVFAFDRDGAISRMKSHLQELGWDSGDAQDYAETEVDNTIQMMEGSQAEIDDTYDALEERVNAINFNDPKKQDALNELNTAYSKVQDFKGYDPDSHLDVVSYIGGTLPQVVADDTFSGAEEKALEAMYAVNRVLIAPTRPGDVPEGDILEAFVPQVVRLLFQFASIAILIAFITSGIYLVISFDNEERVTKAKNMIYYSLIGFAFVLFAFAIVKAVTDIDFFRFI